Protein AF-A0A1U9Z5I1-F1 (afdb_monomer)

Mean predicted aligned error: 15.78 Å

InterPro domains:
  IPR019285 Protein of unknown function DUF2336 [PF10098] (86-146)

Radius of gyration: 25.03 Å; Cα contacts (8 Å, |Δi|>4): 294; chains: 1; bounding box: 87×51×63 Å

pLDDT: mean 74.41, std 15.38, range [31.55, 91.31]

Foldseek 3Di:
DVVVVVVVVLVVVQVVLLVVLVCLLVVVQPDPADDPVNLVVSLVPNVVSLVSHDPVSNQVSLVSQLADQAHDQSVLLVQLQDDLSRNLSSLQRRNNHDLVSLLVSLQPHDPSSLLSNLNHLDDDPSSLVSSVVSVVVVVVPPDPDDDDDDDDDPDPLVVVVVVVVVVCVVDPDSPPQQLQADDPSLLSNLLSCLVVLVQVSNLQSLCVNRVNPSVLSVVQQADQLLLSVLLSCLLSRNDLVSSLSNRVSRHNHDVPDVVVSSVSSSVSNVVDDNVVSNVVSSVSVVVVVVVVVVVVVVVVVVVVVD

Secondary structure (DSSP, 8-state):
--HHHHHHHHHHHHHHHHHHHHHHHHHHHT-SS--HHHHHHHHHHHHHHHHHS-HHHHHHHHHHHTT-S---HHHHHHHHTS-HHHHHHHHHH-TT--HHHHHHHHHHS-HHHHHHHHT-TT--HHHHHHHHHHHHHHTTS----------SS-HHHHHHHHHHHHHHHTSS-TTTS---PPPHHHHHHHHHHHHTT-HHHHHHHHHHHTTT-HHHHHHHHT-TTSHHHHHHHHHTT--HHHHHHHHHHHS----S-HHHHHHHHHHHHHH--HHHHHHHHHHHHHHHHHHHHHHHHHHHHHHH--

Solvent-accessible surface area (backbone atoms only — not comparable to full-atom values): 17212 Å² total; per-residue (Å²): 125,68,65,64,54,53,52,52,50,50,53,51,50,30,55,51,33,32,52,50,46,47,49,52,50,54,57,55,68,68,44,93,75,71,51,75,68,54,39,49,53,46,50,70,49,45,59,65,40,51,75,57,26,46,74,66,47,45,41,53,45,44,59,62,51,22,77,41,63,78,56,44,62,70,48,49,50,58,46,57,73,43,63,60,93,53,15,32,66,31,53,30,60,30,70,30,65,49,62,69,56,52,38,53,47,53,76,75,52,55,70,71,55,47,50,25,46,69,70,25,92,79,75,50,73,68,40,52,51,44,61,62,47,52,49,66,58,48,78,73,45,83,80,80,80,88,82,88,81,94,76,96,80,60,69,68,56,53,52,47,50,50,51,52,51,56,59,46,70,74,46,87,62,85,84,78,71,68,78,49,59,55,47,73,65,53,50,54,49,44,50,51,25,26,75,70,61,38,58,71,61,31,49,54,58,50,7,50,50,58,73,56,43,55,66,60,39,48,60,35,51,69,34,56,82,30,57,58,42,50,32,45,41,35,39,24,61,46,44,65,70,60,44,54,61,32,43,74,53,61,25,64,48,77,72,90,46,63,69,64,43,53,56,52,41,50,55,51,56,72,69,60,51,54,73,60,22,35,53,53,49,52,50,54,52,54,51,50,53,51,54,53,51,56,51,50,55,54,55,50,54,56,61,76,76,106

Structure (mmCIF, N/CA/C/O backbone):
data_AF-A0A1U9Z5I1-F1
#
_entry.id   AF-A0A1U9Z5I1-F1
#
loop_
_atom_site.group_PDB
_atom_site.id
_atom_site.type_symbol
_atom_site.label_atom_id
_atom_site.label_alt_id
_atom_site.label_comp_id
_atom_site.label_asym_id
_atom_site.label_entity_id
_atom_site.label_seq_id
_atom_site.pdbx_PDB_ins_code
_atom_site.Cartn_x
_atom_site.Cartn_y
_atom_site.Cartn_z
_atom_site.occupancy
_atom_site.B_iso_or_equiv
_atom_site.auth_seq_id
_atom_site.auth_comp_id
_atom_site.auth_asym_id
_atom_site.auth_atom_id
_atom_site.pdbx_PDB_model_num
ATOM 1 N N . MET A 1 1 ? 50.993 -12.980 -18.727 1.00 51.16 1 MET A N 1
ATOM 2 C CA . MET A 1 1 ? 50.868 -11.803 -19.627 1.00 51.16 1 MET A CA 1
ATOM 3 C C . MET A 1 1 ? 49.617 -11.865 -20.516 1.00 51.16 1 MET A C 1
ATOM 5 O O . MET A 1 1 ? 49.188 -10.817 -20.971 1.00 51.16 1 MET A O 1
ATOM 9 N N . VAL A 1 2 ? 49.006 -13.042 -20.725 1.00 55.97 2 VAL A N 1
ATOM 10 C CA . VAL A 1 2 ? 47.771 -13.227 -21.519 1.00 55.97 2 VAL A CA 1
ATOM 11 C C . VAL A 1 2 ? 46.503 -12.781 -20.764 1.00 55.97 2 VAL A C 1
ATOM 13 O O . VAL A 1 2 ? 45.600 -12.222 -21.380 1.00 55.97 2 VAL A O 1
ATOM 16 N N . ASP A 1 3 ? 46.465 -12.904 -19.432 1.00 55.34 3 ASP A N 1
ATOM 17 C CA . ASP A 1 3 ? 45.277 -12.545 -18.630 1.00 55.34 3 ASP A CA 1
ATOM 18 C C . ASP A 1 3 ? 44.939 -11.047 -18.656 1.00 55.34 3 ASP A C 1
ATOM 20 O O . ASP A 1 3 ? 43.774 -10.671 -18.746 1.00 55.34 3 ASP A O 1
ATOM 24 N N . ARG A 1 4 ? 45.955 -10.177 -18.718 1.00 51.81 4 ARG A N 1
ATOM 25 C CA . ARG A 1 4 ? 45.762 -8.717 -18.732 1.00 51.81 4 ARG A CA 1
ATOM 26 C C . ARG A 1 4 ? 45.102 -8.212 -20.021 1.00 51.81 4 ARG A C 1
ATOM 28 O O . ARG A 1 4 ? 44.384 -7.221 -19.995 1.00 51.81 4 ARG A O 1
ATOM 35 N N . TYR A 1 5 ? 45.334 -8.881 -21.154 1.00 50.06 5 TYR A N 1
ATOM 36 C CA . TYR A 1 5 ? 44.685 -8.533 -22.424 1.00 50.06 5 TYR A CA 1
ATOM 37 C C . TYR A 1 5 ? 43.229 -9.003 -22.457 1.00 50.06 5 TYR A C 1
ATOM 39 O O . TYR A 1 5 ? 42.366 -8.261 -22.920 1.00 50.06 5 TYR A O 1
ATOM 47 N N . ARG A 1 6 ? 42.944 -10.179 -21.886 1.00 57.12 6 ARG A N 1
ATOM 48 C CA . ARG A 1 6 ? 41.584 -10.718 -21.769 1.00 57.12 6 ARG A CA 1
ATOM 49 C C . ARG A 1 6 ? 40.704 -9.871 -20.844 1.00 57.12 6 ARG A C 1
ATOM 51 O O . ARG A 1 6 ? 39.544 -9.625 -21.161 1.00 57.12 6 ARG A O 1
ATOM 58 N N . GLU A 1 7 ? 41.268 -9.364 -19.748 1.00 54.56 7 GLU A N 1
ATOM 59 C CA . GLU A 1 7 ? 40.598 -8.416 -18.846 1.00 54.56 7 GLU A CA 1
ATOM 60 C C . GLU A 1 7 ? 40.301 -7.073 -19.530 1.00 54.56 7 GLU A C 1
ATOM 62 O O . GLU A 1 7 ? 39.206 -6.528 -19.387 1.00 54.56 7 GLU A O 1
ATOM 67 N N . LEU A 1 8 ? 41.239 -6.549 -20.327 1.00 51.38 8 LEU A N 1
ATOM 68 C CA . LEU A 1 8 ? 41.041 -5.305 -21.077 1.00 51.38 8 LEU A CA 1
ATOM 69 C C . LEU A 1 8 ? 40.020 -5.452 -22.214 1.00 51.38 8 LEU A C 1
ATOM 71 O O . LEU A 1 8 ? 39.275 -4.508 -22.475 1.00 51.38 8 LEU A O 1
ATOM 75 N N . GLU A 1 9 ? 39.963 -6.603 -22.884 1.00 60.22 9 GLU A N 1
ATOM 76 C CA . GLU A 1 9 ? 38.910 -6.901 -23.861 1.00 60.22 9 GLU A CA 1
ATOM 77 C C . GLU A 1 9 ? 37.544 -7.029 -23.192 1.00 60.22 9 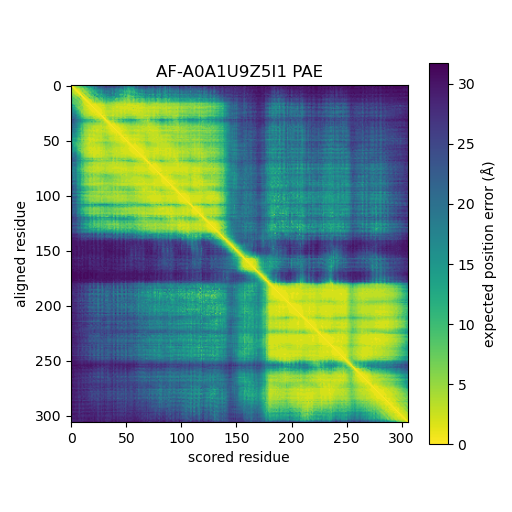GLU A C 1
ATOM 79 O O . GLU A 1 9 ? 36.592 -6.424 -23.679 1.00 60.22 9 GLU A O 1
ATOM 84 N N . GLY A 1 10 ? 37.454 -7.711 -22.045 1.00 64.88 10 GLY A N 1
ATOM 85 C CA . GLY A 1 10 ? 36.231 -7.777 -21.242 1.00 64.88 10 GLY A CA 1
ATOM 86 C C . GLY A 1 10 ? 35.721 -6.388 -20.853 1.00 64.88 10 GLY A C 1
ATOM 87 O O . GLY A 1 10 ? 34.577 -6.053 -21.144 1.00 64.88 10 GLY A O 1
ATOM 88 N N . LEU A 1 11 ? 36.594 -5.532 -20.309 1.00 62.53 11 LEU A N 1
ATOM 89 C CA . LEU A 1 11 ? 36.266 -4.151 -19.929 1.00 62.53 11 LEU A CA 1
ATOM 90 C C . LEU A 1 11 ? 35.838 -3.281 -21.122 1.00 62.53 11 LEU A C 1
ATOM 92 O O . LEU A 1 11 ? 34.916 -2.472 -20.997 1.00 62.53 11 LEU A O 1
ATOM 96 N N . LYS A 1 12 ? 36.489 -3.429 -22.284 1.00 66.69 12 LYS A N 1
ATOM 97 C CA . LYS A 1 12 ? 36.081 -2.740 -23.521 1.00 66.69 12 LYS A CA 1
ATOM 98 C C . LYS A 1 12 ? 34.715 -3.226 -23.996 1.00 66.69 12 LYS A C 1
ATOM 100 O O . LYS A 1 12 ? 33.892 -2.404 -24.390 1.00 66.69 12 LYS A O 1
ATOM 105 N N . ASN A 1 13 ? 34.459 -4.530 -23.921 1.00 75.44 13 ASN A N 1
ATOM 106 C CA . ASN A 1 13 ? 33.186 -5.104 -24.335 1.00 75.44 13 ASN A CA 1
ATOM 107 C C . ASN A 1 13 ? 32.045 -4.668 -23.406 1.00 75.44 13 ASN A C 1
ATOM 109 O O . ASN A 1 13 ? 30.999 -4.260 -23.897 1.00 75.44 13 ASN A O 1
ATOM 113 N N . THR A 1 14 ? 32.263 -4.641 -22.087 1.00 74.00 14 THR A N 1
ATOM 114 C CA . THR A 1 14 ? 31.285 -4.114 -21.119 1.00 74.00 14 THR A CA 1
ATOM 115 C C . THR A 1 14 ? 30.977 -2.642 -21.381 1.00 74.00 14 THR A C 1
ATOM 117 O O . THR A 1 14 ? 29.812 -2.270 -21.438 1.00 74.00 14 THR A O 1
ATOM 120 N N . ARG A 1 15 ? 31.990 -1.803 -21.640 1.00 76.25 15 ARG A N 1
ATOM 121 C CA . ARG A 1 15 ? 31.762 -0.388 -21.991 1.00 76.25 15 ARG A CA 1
ATOM 122 C C . ARG A 1 15 ? 30.982 -0.221 -23.294 1.00 76.25 15 ARG A C 1
ATOM 124 O O . ARG A 1 15 ? 30.125 0.651 -23.375 1.00 76.25 15 ARG A O 1
ATOM 131 N N . ASN A 1 16 ? 31.245 -1.055 -24.299 1.00 79.81 16 ASN A N 1
ATOM 132 C CA . ASN A 1 16 ? 30.474 -1.039 -25.543 1.00 79.81 16 ASN A CA 1
ATOM 133 C C . ASN A 1 16 ? 29.012 -1.434 -25.292 1.00 79.81 16 ASN A C 1
ATOM 135 O O . ASN A 1 16 ? 28.108 -0.803 -25.830 1.00 79.81 16 ASN A O 1
ATOM 139 N N . LEU A 1 17 ? 28.776 -2.438 -24.447 1.00 85.81 17 LEU A N 1
ATOM 140 C CA . LEU A 1 17 ? 27.434 -2.884 -24.078 1.00 85.81 17 LEU A CA 1
ATOM 141 C C . LEU A 1 17 ? 26.685 -1.843 -23.243 1.00 85.81 17 LEU A C 1
ATOM 143 O O . LEU A 1 17 ? 25.500 -1.644 -23.471 1.00 85.81 17 LEU A O 1
ATOM 147 N N . ASP A 1 18 ? 27.366 -1.119 -22.354 1.00 87.62 18 ASP A N 1
ATOM 148 C CA . ASP A 1 18 ? 26.788 0.006 -21.610 1.00 87.62 18 ASP A CA 1
ATOM 149 C C . ASP A 1 18 ? 26.302 1.111 -22.560 1.00 87.62 18 ASP A C 1
ATOM 151 O O . ASP A 1 18 ? 25.186 1.613 -22.419 1.00 87.62 18 ASP A O 1
ATOM 155 N N . VAL A 1 19 ? 27.092 1.442 -23.588 1.00 86.25 19 VAL A N 1
ATOM 156 C CA . VAL A 1 19 ? 26.687 2.399 -24.632 1.00 86.25 19 VAL A CA 1
ATOM 157 C C . VAL A 1 19 ? 25.495 1.872 -25.430 1.00 86.25 19 VAL A C 1
ATOM 159 O O . VAL A 1 19 ? 24.558 2.625 -25.689 1.00 86.25 19 VAL A O 1
ATOM 162 N N . VAL A 1 20 ? 25.490 0.585 -25.791 1.00 87.38 20 VAL A N 1
ATOM 163 C CA . VAL A 1 20 ? 24.368 -0.045 -26.507 1.00 87.38 20 VAL A CA 1
ATOM 164 C C . VAL A 1 20 ? 23.098 -0.039 -25.652 1.00 87.38 20 VAL A C 1
ATOM 166 O O . VAL A 1 20 ? 22.033 0.322 -26.151 1.00 87.38 20 VAL A O 1
ATOM 169 N N . LEU A 1 21 ? 23.189 -0.359 -24.360 1.00 87.31 21 LEU A N 1
ATOM 170 C CA . LEU A 1 21 ? 22.060 -0.299 -23.432 1.00 87.31 21 LEU A CA 1
ATOM 171 C C . LEU A 1 21 ? 21.491 1.121 -23.365 1.00 87.31 21 LEU A C 1
ATOM 173 O O . LEU A 1 21 ? 20.295 1.325 -23.557 1.00 87.31 21 LEU A O 1
ATOM 177 N N . MET A 1 22 ? 22.348 2.121 -23.176 1.00 88.44 22 MET A N 1
ATOM 178 C CA . MET A 1 22 ? 21.903 3.510 -23.096 1.00 88.44 22 MET A CA 1
ATOM 179 C C . MET A 1 22 ? 21.322 4.015 -24.422 1.00 88.44 22 MET A C 1
ATOM 181 O O . MET A 1 22 ? 20.316 4.728 -24.415 1.00 88.44 22 MET A O 1
ATOM 185 N N . ALA A 1 23 ? 21.887 3.610 -25.560 1.00 85.25 23 ALA A N 1
ATOM 186 C CA . ALA A 1 23 ? 21.369 3.948 -26.882 1.00 85.25 23 ALA A CA 1
ATOM 187 C C . ALA A 1 23 ? 20.003 3.299 -27.156 1.00 85.25 23 ALA A C 1
ATOM 189 O O . ALA A 1 23 ? 19.108 3.965 -27.670 1.00 85.25 23 ALA A O 1
ATOM 190 N N . THR A 1 24 ? 19.809 2.031 -26.778 1.00 85.94 24 THR A N 1
ATOM 191 C CA . THR A 1 24 ? 18.516 1.340 -26.937 1.00 85.94 24 THR A CA 1
ATOM 192 C C . THR A 1 24 ? 17.429 1.952 -26.057 1.00 85.94 24 THR A C 1
ATOM 194 O O . THR A 1 24 ? 16.316 2.161 -26.535 1.00 85.94 24 THR A O 1
ATOM 197 N N . VAL A 1 25 ? 17.750 2.314 -24.811 1.00 86.56 25 VAL A N 1
ATOM 198 C CA . VAL A 1 25 ? 16.810 2.980 -23.895 1.00 86.56 25 VAL A CA 1
ATOM 199 C C . VAL A 1 25 ? 16.465 4.389 -24.374 1.00 86.56 25 VAL A C 1
ATOM 201 O O . VAL A 1 25 ? 15.292 4.750 -24.395 1.00 86.56 25 VAL A O 1
ATOM 204 N N . SER A 1 26 ? 17.456 5.168 -24.813 1.00 84.38 26 SER A N 1
ATOM 205 C CA . SER A 1 26 ? 17.234 6.536 -25.308 1.00 84.38 26 SER A CA 1
ATOM 206 C C . SER A 1 26 ? 16.484 6.543 -26.645 1.00 84.38 26 SER A C 1
ATOM 208 O O . SER A 1 26 ? 15.590 7.361 -26.860 1.00 84.38 26 SER A O 1
ATOM 210 N N . GLY A 1 27 ? 16.811 5.597 -27.532 1.00 83.00 27 GLY A N 1
ATOM 211 C CA . GLY A 1 27 ? 16.128 5.397 -28.807 1.00 83.00 27 GLY A CA 1
ATOM 212 C C . GLY A 1 27 ? 14.674 4.976 -28.623 1.00 83.00 27 GLY A C 1
ATOM 213 O O . GLY A 1 27 ? 13.796 5.546 -29.260 1.00 83.00 27 GLY A O 1
ATOM 214 N N . PHE A 1 28 ? 14.401 4.041 -27.707 1.00 84.06 28 PHE A N 1
ATOM 215 C CA . PHE A 1 28 ? 13.031 3.664 -27.358 1.00 84.06 28 PHE A CA 1
ATOM 216 C C . PHE A 1 28 ? 12.275 4.815 -26.683 1.00 84.06 28 PHE A C 1
ATOM 218 O O . PHE A 1 28 ? 11.111 5.044 -26.993 1.00 84.06 28 PHE A O 1
ATOM 225 N N . GLY A 1 29 ? 12.940 5.570 -25.805 1.00 79.06 29 GLY A N 1
ATOM 226 C CA . GLY A 1 29 ? 12.343 6.709 -25.108 1.00 79.06 29 GLY A CA 1
ATOM 227 C C . GLY A 1 29 ? 11.974 7.891 -26.006 1.00 79.06 29 GLY A C 1
ATOM 228 O O . GLY A 1 29 ? 11.101 8.676 -25.657 1.00 79.06 29 GLY A O 1
ATOM 229 N N . SER A 1 30 ? 12.586 7.986 -27.188 1.00 81.94 30 SER A N 1
ATOM 230 C CA . SER A 1 30 ? 12.240 8.991 -28.202 1.00 81.94 30 SER A CA 1
ATOM 231 C C . SER A 1 30 ? 10.995 8.622 -29.023 1.00 81.94 30 SER A C 1
ATOM 233 O O . SER A 1 30 ? 10.549 9.420 -29.842 1.00 81.94 30 SER A O 1
ATOM 235 N N . LEU A 1 31 ? 10.448 7.410 -28.858 1.00 80.38 31 LEU A N 1
ATOM 236 C CA . LEU A 1 31 ? 9.2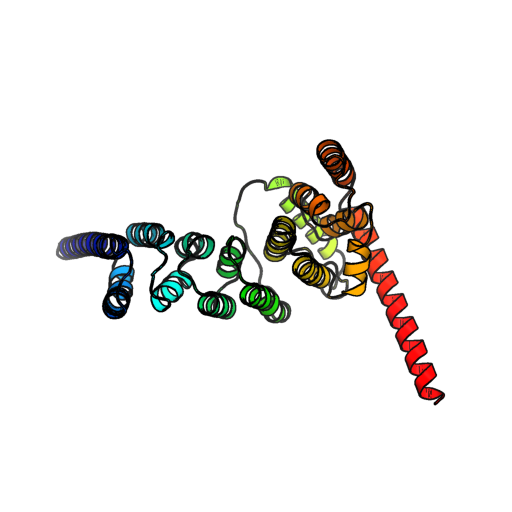42 6.970 -29.556 1.00 80.38 31 LEU A CA 1
ATOM 237 C C . LEU A 1 31 ? 8.004 7.360 -28.743 1.00 80.38 31 LEU A C 1
ATOM 239 O O . LEU A 1 31 ? 7.719 6.752 -27.712 1.00 80.38 31 LEU A O 1
ATOM 243 N N . ASP A 1 32 ? 7.227 8.322 -29.241 1.00 68.19 32 ASP A N 1
ATOM 244 C CA . ASP A 1 32 ? 6.015 8.795 -28.556 1.00 68.19 32 ASP A CA 1
ATOM 245 C C . ASP A 1 32 ? 4.944 7.697 -28.410 1.00 68.19 32 ASP A C 1
ATOM 247 O O . ASP A 1 32 ? 4.244 7.638 -27.403 1.00 68.19 32 ASP A O 1
ATOM 251 N N . ASN A 1 33 ? 4.815 6.797 -29.396 1.00 77.56 33 ASN A N 1
ATOM 252 C CA . ASN A 1 33 ? 3.883 5.666 -29.345 1.00 77.56 33 ASN A CA 1
ATOM 253 C C . ASN A 1 33 ? 4.430 4.449 -30.119 1.00 77.56 33 ASN A C 1
ATOM 255 O O . ASN A 1 33 ? 4.125 4.279 -31.303 1.00 77.56 33 ASN A O 1
ATOM 259 N N . PRO A 1 34 ? 5.252 3.594 -29.486 1.00 81.12 34 PRO A N 1
ATOM 260 C CA . PRO A 1 34 ? 5.883 2.473 -30.170 1.00 81.12 34 PRO A CA 1
ATOM 261 C C . PRO A 1 34 ? 4.844 1.448 -30.645 1.00 81.12 34 PRO A C 1
ATOM 263 O O . PRO A 1 34 ? 3.887 1.111 -29.944 1.00 81.12 34 PRO A O 1
ATOM 266 N N . SER A 1 35 ? 5.048 0.894 -31.835 1.00 84.69 35 SER A N 1
ATOM 267 C CA . SER A 1 35 ? 4.254 -0.215 -32.364 1.00 84.69 35 SER A CA 1
ATOM 268 C C . SER A 1 35 ? 4.485 -1.507 -31.565 1.00 84.69 35 SER A C 1
ATOM 270 O O . SER A 1 35 ? 5.481 -1.674 -30.855 1.00 84.69 35 SER A O 1
ATOM 272 N N . ALA A 1 36 ? 3.582 -2.483 -31.706 1.00 80.56 36 ALA A N 1
ATOM 273 C CA . ALA A 1 36 ? 3.739 -3.790 -31.060 1.00 80.56 36 ALA A CA 1
ATOM 274 C C . ALA A 1 36 ? 5.051 -4.499 -31.461 1.00 80.56 36 ALA A C 1
ATOM 276 O O . ALA A 1 36 ? 5.679 -5.153 -30.630 1.00 80.56 36 ALA A O 1
ATOM 277 N N . ALA A 1 37 ? 5.499 -4.323 -32.710 1.00 82.62 37 ALA A N 1
ATOM 278 C CA . ALA A 1 37 ? 6.748 -4.897 -33.207 1.00 82.62 37 ALA A CA 1
ATOM 279 C C . ALA A 1 37 ? 7.996 -4.221 -32.611 1.00 82.62 37 ALA A C 1
ATOM 281 O O . ALA A 1 37 ? 9.006 -4.881 -32.381 1.00 82.62 37 ALA A O 1
ATOM 282 N N . GLU A 1 38 ? 7.958 -2.911 -32.357 1.00 83.62 38 GLU A N 1
ATOM 283 C CA . GLU A 1 38 ? 9.056 -2.183 -31.700 1.00 83.62 38 GLU A CA 1
ATOM 284 C C . GLU A 1 38 ? 9.153 -2.536 -30.219 1.00 83.62 38 GLU A C 1
ATOM 286 O O . GLU A 1 38 ? 10.242 -2.833 -29.736 1.00 83.62 38 GLU A O 1
ATOM 291 N N . ARG A 1 39 ? 8.011 -2.620 -29.527 1.00 85.06 39 ARG A N 1
ATOM 292 C CA . ARG A 1 39 ? 7.939 -3.109 -28.143 1.00 85.06 39 ARG A CA 1
ATOM 293 C C . ARG A 1 39 ? 8.526 -4.513 -27.992 1.00 85.06 39 ARG A C 1
ATOM 295 O O . ARG A 1 39 ? 9.305 -4.750 -27.074 1.00 85.06 39 ARG A O 1
ATOM 302 N N . ARG A 1 40 ? 8.193 -5.428 -28.907 1.00 84.31 40 ARG A N 1
ATOM 303 C CA . ARG A 1 40 ? 8.721 -6.799 -28.894 1.00 84.31 40 ARG A CA 1
ATOM 304 C C . ARG A 1 40 ? 10.228 -6.846 -29.148 1.00 84.31 40 ARG A C 1
ATOM 306 O O . ARG A 1 40 ? 10.943 -7.486 -28.389 1.00 84.31 40 ARG A O 1
ATOM 313 N N . ARG A 1 41 ? 10.715 -6.127 -30.166 1.00 84.50 41 ARG A N 1
ATOM 314 C CA . ARG A 1 41 ? 12.157 -6.042 -30.461 1.00 84.50 41 ARG A CA 1
ATOM 315 C C . ARG A 1 41 ? 12.945 -5.465 -29.289 1.00 84.50 41 ARG A C 1
ATOM 317 O O . ARG A 1 41 ? 14.008 -5.981 -28.962 1.00 84.50 41 ARG A O 1
ATOM 324 N N . PHE A 1 42 ? 12.409 -4.433 -28.638 1.00 87.31 42 PHE A N 1
ATOM 325 C CA . PHE A 1 42 ? 13.002 -3.881 -27.426 1.00 87.31 42 PHE A CA 1
ATOM 326 C C . PHE A 1 42 ? 13.060 -4.925 -26.304 1.00 87.31 42 PHE A C 1
ATOM 328 O O . PHE A 1 42 ? 14.124 -5.120 -25.729 1.00 87.31 42 PHE A O 1
ATOM 335 N N . ALA A 1 43 ? 11.964 -5.641 -26.031 1.00 85.50 43 ALA A N 1
ATOM 336 C CA . ALA A 1 43 ? 11.932 -6.674 -24.994 1.00 85.50 43 ALA A CA 1
ATOM 337 C C . ALA A 1 43 ? 12.930 -7.820 -25.251 1.00 85.50 43 ALA A C 1
ATOM 339 O O . ALA A 1 43 ? 13.604 -8.260 -24.321 1.00 85.50 43 ALA A O 1
ATOM 340 N N . GLU A 1 44 ? 13.064 -8.262 -26.505 1.00 86.88 44 GLU A N 1
ATOM 341 C CA . GLU A 1 44 ? 14.002 -9.320 -26.907 1.00 86.88 44 GLU A CA 1
ATOM 342 C C . GLU A 1 44 ? 15.473 -8.891 -26.744 1.00 86.88 44 GLU A C 1
ATOM 344 O O . GLU A 1 44 ? 16.299 -9.691 -26.305 1.00 86.88 44 GLU A O 1
ATOM 349 N N . LEU A 1 45 ? 15.809 -7.629 -27.047 1.00 87.19 45 LEU A N 1
ATOM 350 C CA . LEU A 1 45 ? 17.172 -7.105 -26.886 1.00 87.19 45 LEU A CA 1
ATOM 351 C C . LEU A 1 45 ? 17.512 -6.709 -25.446 1.00 87.19 45 LEU A C 1
ATOM 353 O O . LEU A 1 45 ? 18.662 -6.848 -25.031 1.00 87.19 45 LEU A O 1
ATOM 357 N N . PHE A 1 46 ? 16.542 -6.188 -24.694 1.00 87.75 46 PHE A N 1
ATOM 358 C CA . PHE A 1 46 ? 16.799 -5.549 -23.407 1.00 87.75 46 PHE A CA 1
ATOM 359 C C . PHE A 1 46 ? 17.394 -6.519 -22.385 1.00 87.75 46 PHE A C 1
ATOM 361 O O . PHE A 1 46 ? 18.411 -6.200 -21.781 1.00 87.75 46 PHE A O 1
ATOM 368 N N . GLY A 1 47 ? 16.809 -7.710 -22.214 1.00 86.25 47 GLY A N 1
ATOM 369 C CA . GLY A 1 47 ? 17.249 -8.678 -21.199 1.00 86.25 47 GLY A CA 1
ATOM 370 C C . GLY A 1 47 ? 18.728 -9.081 -21.329 1.00 86.25 47 GLY A C 1
ATOM 371 O O . GLY A 1 47 ? 19.493 -8.869 -20.385 1.00 86.25 47 GLY A O 1
ATOM 372 N N . PRO A 1 48 ? 19.165 -9.608 -22.490 1.00 86.06 48 PRO A N 1
ATOM 373 C CA . PRO A 1 48 ? 20.556 -10.008 -22.703 1.00 86.06 48 PRO A CA 1
ATOM 374 C C . PRO A 1 48 ? 21.560 -8.854 -22.573 1.00 86.06 48 PRO A C 1
ATOM 376 O O . PRO A 1 48 ? 22.624 -9.035 -21.985 1.00 86.06 48 PRO A O 1
ATOM 379 N N . VAL A 1 49 ? 21.228 -7.665 -23.094 1.00 86.44 49 VAL A N 1
ATOM 380 C CA . VAL A 1 49 ? 22.116 -6.491 -23.020 1.00 86.44 49 VAL A CA 1
ATOM 381 C C . VAL A 1 49 ? 22.212 -5.984 -21.582 1.00 86.44 49 VAL A C 1
ATOM 383 O O . VAL A 1 49 ? 23.307 -5.717 -21.096 1.00 86.44 49 VAL A O 1
ATOM 386 N N . TYR A 1 50 ? 21.087 -5.930 -20.869 1.00 87.50 50 TYR A N 1
ATOM 387 C CA . TYR A 1 50 ? 21.034 -5.523 -19.469 1.00 87.50 50 TYR A CA 1
ATOM 388 C C . TYR A 1 50 ? 21.921 -6.404 -18.580 1.00 87.50 50 TYR A C 1
ATOM 390 O O . TYR A 1 50 ? 22.659 -5.879 -17.751 1.00 87.50 50 TYR A O 1
ATOM 398 N N . GLU A 1 51 ? 21.906 -7.728 -18.772 1.00 86.75 51 GLU A N 1
ATOM 399 C CA . GLU A 1 51 ? 22.733 -8.658 -17.984 1.00 86.75 51 GLU A CA 1
ATOM 400 C C . GLU A 1 51 ? 24.221 -8.634 -18.329 1.00 86.75 51 GLU A C 1
ATOM 402 O O . GLU A 1 51 ? 25.048 -9.043 -17.513 1.00 86.75 51 GLU A O 1
ATOM 407 N N . ALA A 1 52 ? 24.582 -8.149 -19.512 1.00 84.56 52 ALA A N 1
ATOM 408 C CA . ALA A 1 52 ? 25.973 -8.023 -19.924 1.00 84.56 52 ALA A CA 1
ATOM 409 C C . ALA A 1 52 ? 26.573 -6.637 -19.590 1.00 84.56 52 ALA A C 1
ATOM 411 O O . ALA A 1 52 ? 27.793 -6.462 -19.643 1.00 84.56 52 ALA A O 1
ATOM 412 N N . SER A 1 53 ? 25.729 -5.670 -19.214 1.00 87.81 53 SER A N 1
ATOM 413 C CA . SER A 1 53 ? 26.106 -4.307 -18.821 1.00 87.81 53 SER A CA 1
ATOM 414 C C . SER A 1 53 ? 26.503 -4.173 -17.351 1.00 87.81 53 SER A C 1
ATOM 416 O O . SER A 1 53 ? 26.134 -4.988 -16.497 1.00 87.81 53 SER A O 1
ATOM 418 N N . SER A 1 54 ? 27.227 -3.097 -17.041 1.00 86.69 54 SER A N 1
ATOM 419 C CA . SER A 1 54 ? 27.656 -2.755 -15.686 1.00 86.69 54 SER A CA 1
ATOM 420 C C . SER A 1 54 ? 26.477 -2.371 -14.769 1.00 86.69 54 SER A C 1
ATOM 422 O O . SER A 1 54 ? 25.454 -1.866 -15.241 1.00 86.69 54 SER A O 1
ATOM 424 N N . PRO A 1 55 ? 26.592 -2.552 -13.437 1.00 82.81 55 PRO A N 1
ATOM 425 C CA . PRO A 1 55 ? 25.535 -2.173 -12.491 1.00 82.81 55 PRO A CA 1
ATOM 426 C C . PRO A 1 55 ? 25.154 -0.686 -12.544 1.00 82.81 55 PRO A C 1
ATOM 428 O O . PRO A 1 55 ? 24.006 -0.324 -12.293 1.00 82.81 55 PRO A O 1
ATOM 431 N N . GLU A 1 56 ? 26.108 0.186 -12.874 1.00 82.50 56 GLU A N 1
ATOM 432 C CA . GLU A 1 56 ? 25.875 1.624 -13.010 1.00 82.50 56 GLU A CA 1
ATOM 433 C C . GLU A 1 56 ? 25.030 1.943 -14.249 1.00 82.50 56 GLU A C 1
ATOM 435 O O . GLU A 1 56 ? 24.019 2.639 -14.133 1.00 82.50 56 GLU A O 1
ATOM 440 N N . ALA A 1 57 ? 25.358 1.337 -15.396 1.00 85.44 57 ALA A N 1
ATOM 441 C CA . ALA A 1 57 ? 24.569 1.463 -16.618 1.00 85.44 57 ALA A CA 1
ATOM 442 C C . ALA A 1 57 ? 23.152 0.891 -16.450 1.00 85.44 57 ALA A C 1
ATOM 444 O O . ALA A 1 57 ? 22.183 1.511 -16.884 1.00 85.44 57 ALA A O 1
ATOM 445 N N . ARG A 1 58 ? 23.001 -0.242 -15.748 1.00 88.06 58 ARG A N 1
ATOM 446 C CA . ARG A 1 58 ? 21.686 -0.824 -15.413 1.00 88.06 58 ARG A CA 1
ATOM 447 C C . ARG A 1 58 ? 20.815 0.144 -14.611 1.00 88.06 58 ARG A C 1
ATOM 449 O O . ARG A 1 58 ? 19.655 0.355 -14.962 1.00 88.06 58 ARG A O 1
ATOM 456 N N . ARG A 1 59 ? 21.374 0.766 -13.564 1.00 87.00 59 ARG A N 1
ATOM 457 C CA . ARG A 1 59 ? 20.666 1.774 -12.753 1.00 87.00 59 ARG A CA 1
ATOM 458 C C . ARG A 1 59 ? 20.238 2.970 -13.593 1.00 87.00 59 ARG A C 1
ATOM 460 O O . ARG A 1 59 ? 19.089 3.395 -13.501 1.00 87.00 59 ARG A O 1
ATOM 467 N N . GLN A 1 60 ? 21.137 3.490 -14.425 1.00 85.81 60 GLN A N 1
ATOM 468 C CA . GLN A 1 60 ? 20.853 4.646 -15.272 1.00 85.81 60 GLN A CA 1
ATOM 469 C C . GLN A 1 60 ? 19.783 4.335 -16.330 1.00 85.81 60 GLN A C 1
ATOM 471 O O . GLN A 1 60 ? 18.861 5.128 -16.526 1.00 85.81 60 GLN A O 1
ATOM 476 N N . ALA A 1 61 ? 19.856 3.159 -16.955 1.00 87.88 61 ALA A N 1
ATOM 477 C CA . ALA A 1 61 ? 18.863 2.667 -17.903 1.00 87.88 61 ALA A CA 1
ATOM 478 C C . ALA A 1 61 ? 17.469 2.563 -17.265 1.00 87.88 61 ALA A C 1
ATOM 480 O O . ALA A 1 61 ? 16.495 3.086 -17.806 1.00 87.88 61 ALA A O 1
ATOM 481 N N . VAL A 1 62 ? 17.363 1.946 -16.085 1.00 89.00 62 VAL A N 1
ATOM 482 C CA . VAL A 1 62 ? 16.085 1.799 -15.368 1.00 89.00 62 VAL A CA 1
ATOM 483 C C . VAL A 1 62 ? 15.544 3.147 -14.889 1.00 89.00 62 VAL A C 1
ATOM 485 O O . VAL A 1 62 ? 14.339 3.397 -14.978 1.00 89.00 62 VAL A O 1
ATOM 488 N N . ALA A 1 63 ? 16.415 4.054 -14.444 1.00 86.00 63 ALA A N 1
ATOM 489 C CA . ALA A 1 63 ? 16.021 5.412 -14.082 1.00 86.00 63 ALA A CA 1
ATOM 490 C C . ALA A 1 63 ? 15.416 6.165 -15.278 1.00 86.00 63 ALA A C 1
ATOM 492 O O . ALA A 1 63 ? 14.362 6.782 -15.135 1.00 86.00 63 ALA A O 1
ATOM 493 N N . ALA A 1 64 ? 16.021 6.057 -16.466 1.00 85.50 64 ALA A N 1
ATOM 494 C CA . ALA A 1 64 ? 15.471 6.643 -17.687 1.00 85.50 64 ALA A CA 1
ATOM 495 C C . ALA A 1 64 ? 14.121 6.007 -18.063 1.00 85.50 64 ALA A C 1
ATOM 497 O O . ALA A 1 64 ? 13.152 6.715 -18.332 1.00 85.50 64 ALA A O 1
ATOM 498 N N . LEU A 1 65 ? 14.011 4.677 -18.006 1.00 86.31 65 LEU A N 1
ATOM 499 C CA . LEU A 1 65 ? 12.764 3.955 -18.282 1.00 86.31 65 LEU A CA 1
ATOM 500 C C . LEU A 1 65 ? 11.636 4.304 -17.297 1.00 86.31 65 LEU A C 1
ATOM 502 O O . LEU A 1 65 ? 10.473 4.322 -17.686 1.00 86.31 65 LEU A O 1
ATOM 506 N N . SER A 1 66 ? 11.948 4.661 -16.051 1.00 85.75 66 SER A N 1
ATOM 507 C CA . SER A 1 66 ? 10.944 4.969 -15.019 1.00 85.75 66 SER A CA 1
ATOM 508 C C . SER A 1 66 ? 9.975 6.098 -15.401 1.00 85.75 66 SER A C 1
ATOM 510 O O . SER A 1 66 ? 8.887 6.165 -14.844 1.00 85.75 66 SER A O 1
ATOM 512 N N . CYS A 1 67 ? 10.324 6.966 -16.351 1.00 81.00 67 CYS A N 1
ATOM 513 C CA . CYS A 1 67 ? 9.458 8.061 -16.799 1.00 81.00 67 CYS A CA 1
ATOM 514 C C . CYS A 1 67 ? 8.579 7.718 -18.019 1.00 81.00 67 CYS A C 1
ATOM 516 O O . CYS A 1 67 ? 7.730 8.524 -18.390 1.00 81.00 67 CYS A O 1
ATOM 518 N N . HIS A 1 68 ? 8.762 6.556 -18.654 1.00 82.88 68 HIS A N 1
ATOM 519 C CA . HIS A 1 68 ? 8.101 6.216 -19.920 1.00 82.88 68 HIS A CA 1
ATOM 520 C C . HIS A 1 68 ? 6.826 5.390 -19.701 1.00 82.88 68 HIS A C 1
ATOM 522 O O . HIS A 1 68 ? 6.811 4.479 -18.877 1.00 82.88 68 HIS A O 1
ATOM 528 N N . ALA A 1 69 ? 5.769 5.674 -20.471 1.00 80.69 69 ALA A N 1
ATOM 529 C CA . ALA A 1 69 ? 4.441 5.063 -20.309 1.00 80.69 69 ALA A CA 1
ATOM 530 C C . ALA A 1 69 ? 4.199 3.791 -21.148 1.00 80.69 69 ALA A C 1
ATOM 532 O O . ALA A 1 69 ? 3.262 3.046 -20.876 1.00 80.69 69 ALA A O 1
ATOM 533 N N . HIS A 1 70 ? 5.030 3.515 -22.160 1.00 83.12 70 HIS A N 1
ATOM 534 C CA . HIS A 1 70 ? 4.770 2.465 -23.162 1.00 83.12 70 HIS A CA 1
ATOM 535 C C . HIS A 1 70 ? 5.726 1.267 -23.098 1.00 83.12 70 HIS A C 1
ATOM 537 O O . HIS A 1 70 ? 5.920 0.559 -24.090 1.00 83.12 70 HIS A O 1
ATOM 543 N N . ILE A 1 71 ? 6.326 1.029 -21.933 1.00 86.19 71 ILE A N 1
ATOM 544 C CA . ILE A 1 71 ? 7.254 -0.086 -21.729 1.00 86.19 71 ILE A CA 1
ATOM 545 C C . ILE A 1 71 ? 6.487 -1.421 -21.813 1.00 86.19 71 ILE A C 1
ATOM 547 O O . ILE A 1 71 ? 5.386 -1.532 -21.266 1.00 86.19 71 ILE A O 1
ATOM 551 N N . PRO A 1 72 ? 7.035 -2.448 -22.494 1.00 87.75 72 PRO A N 1
ATOM 552 C CA . PRO A 1 72 ? 6.437 -3.780 -22.508 1.00 87.75 72 PRO A CA 1
ATOM 553 C C . PRO A 1 72 ? 6.323 -4.369 -21.096 1.00 87.75 72 PRO A C 1
ATOM 555 O O . PRO A 1 72 ? 7.275 -4.303 -20.319 1.00 87.75 72 PRO A O 1
ATOM 558 N N . GLN A 1 73 ? 5.193 -5.012 -20.783 1.00 86.94 73 GLN A N 1
ATOM 559 C CA . GLN A 1 73 ? 4.947 -5.569 -19.444 1.00 86.94 73 GLN A CA 1
ATOM 560 C C . GLN A 1 73 ? 5.968 -6.637 -19.041 1.00 86.94 73 GLN A C 1
ATOM 562 O O . GLN A 1 73 ? 6.359 -6.689 -17.878 1.00 86.94 73 GLN A O 1
ATOM 567 N N . ASP A 1 74 ? 6.469 -7.421 -19.999 1.00 85.62 74 ASP A N 1
ATOM 568 C CA . ASP A 1 74 ? 7.521 -8.413 -19.752 1.00 85.62 74 ASP A CA 1
ATOM 569 C C . ASP A 1 74 ? 8.798 -7.754 -19.217 1.00 85.62 74 ASP A C 1
ATOM 571 O O . ASP A 1 74 ? 9.421 -8.260 -18.286 1.00 85.62 74 ASP A O 1
ATOM 575 N N . VAL A 1 75 ? 9.148 -6.576 -19.748 1.00 87.25 75 VAL A N 1
ATOM 576 C CA . VAL A 1 75 ? 10.295 -5.787 -19.284 1.00 87.25 75 VAL A CA 1
ATOM 577 C C . VAL A 1 75 ? 10.000 -5.150 -17.927 1.00 87.25 75 VAL A C 1
ATOM 579 O O . VAL A 1 75 ? 10.863 -5.165 -17.054 1.00 87.25 75 VAL A O 1
ATOM 582 N N . CYS A 1 76 ? 8.781 -4.646 -17.704 1.00 89.62 76 CYS A N 1
ATOM 583 C CA . CYS A 1 76 ? 8.367 -4.138 -16.392 1.00 89.62 76 CYS A CA 1
ATOM 584 C C . CYS A 1 76 ? 8.495 -5.213 -15.305 1.00 89.62 76 CYS A C 1
ATOM 586 O O . CYS A 1 76 ? 9.068 -4.946 -14.249 1.00 89.62 76 CYS A O 1
ATOM 588 N N . ARG A 1 77 ? 8.016 -6.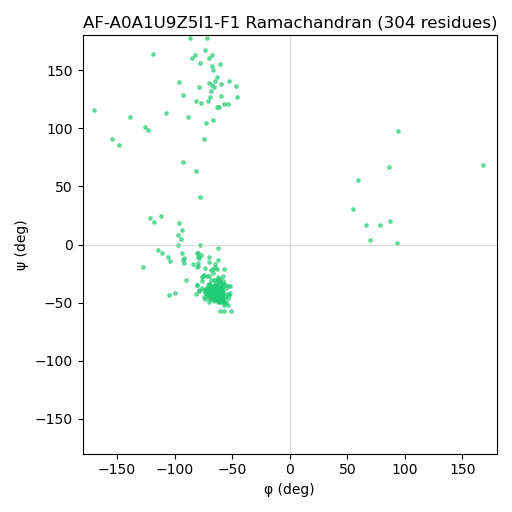434 -15.577 1.00 88.38 77 ARG A N 1
ATOM 589 C CA . ARG A 1 77 ? 8.144 -7.580 -14.669 1.00 88.38 77 ARG A CA 1
ATOM 590 C C . ARG A 1 77 ? 9.606 -7.971 -14.474 1.00 88.38 77 ARG A C 1
ATOM 592 O O . ARG A 1 77 ? 10.026 -8.188 -13.344 1.00 88.38 77 ARG A O 1
ATOM 599 N N . TYR A 1 78 ? 10.381 -8.004 -15.559 1.00 87.69 78 TYR A N 1
ATOM 600 C CA . TYR A 1 78 ? 11.802 -8.339 -15.528 1.00 87.69 78 TYR A CA 1
ATOM 601 C C . TYR A 1 78 ? 12.626 -7.370 -14.681 1.00 87.69 78 TYR A C 1
ATOM 603 O O . TYR A 1 78 ? 13.494 -7.826 -13.949 1.00 87.69 78 TYR A O 1
ATOM 611 N N . ILE A 1 79 ? 12.384 -6.057 -14.789 1.00 88.12 79 ILE A N 1
ATOM 612 C CA . ILE A 1 79 ? 13.041 -5.024 -13.971 1.00 88.12 79 ILE A CA 1
ATOM 613 C C . ILE A 1 79 ? 12.542 -5.107 -12.526 1.00 88.12 79 ILE A C 1
ATOM 615 O O . ILE A 1 79 ? 13.341 -5.024 -11.597 1.00 88.12 79 ILE A O 1
ATOM 619 N N . GLY A 1 80 ? 11.232 -5.293 -12.341 1.00 85.06 80 GLY A N 1
ATOM 620 C CA . GLY A 1 80 ? 10.586 -5.365 -11.033 1.00 85.06 80 GLY A CA 1
ATOM 621 C C . GLY A 1 80 ? 11.030 -6.544 -10.167 1.00 85.06 80 GLY A C 1
ATOM 622 O O . GLY A 1 80 ? 10.885 -6.463 -8.955 1.00 85.06 80 GLY A O 1
ATOM 623 N N . SER A 1 81 ? 11.594 -7.600 -10.760 1.00 86.12 81 SER A N 1
ATOM 624 C CA . SER A 1 81 ? 12.144 -8.758 -10.043 1.00 86.12 81 SER A CA 1
ATOM 625 C C . SER A 1 81 ? 13.666 -8.699 -9.832 1.00 86.12 81 SER A C 1
ATOM 627 O O . SER A 1 81 ? 14.268 -9.714 -9.480 1.00 86.12 81 SER A O 1
ATOM 629 N N . ARG A 1 82 ? 14.327 -7.573 -10.145 1.00 89.12 82 ARG A N 1
ATOM 630 C CA . ARG A 1 82 ? 15.776 -7.383 -9.923 1.00 89.12 82 ARG A CA 1
ATOM 631 C C . ARG A 1 82 ? 16.053 -6.871 -8.523 1.00 89.12 82 ARG A C 1
ATOM 633 O O . ARG A 1 82 ? 15.141 -6.618 -7.762 1.00 89.12 82 ARG A O 1
ATOM 640 N N . GLU A 1 83 ? 17.331 -6.711 -8.194 1.00 84.44 83 GLU A N 1
ATOM 641 C CA . GLU A 1 83 ? 17.763 -6.149 -6.915 1.00 84.44 83 GLU A CA 1
ATOM 642 C C . GLU A 1 83 ? 16.987 -4.875 -6.556 1.00 84.44 83 GLU A C 1
ATOM 644 O O . GLU A 1 83 ? 16.815 -3.974 -7.390 1.00 84.44 83 GLU A O 1
ATOM 649 N N . ILE A 1 84 ? 16.576 -4.781 -5.288 1.00 82.12 84 ILE A N 1
ATOM 650 C CA . ILE A 1 84 ? 15.707 -3.708 -4.801 1.00 82.12 84 ILE A CA 1
ATOM 651 C C . ILE A 1 84 ? 16.286 -2.315 -5.072 1.00 82.12 84 ILE A C 1
ATOM 653 O O . ILE A 1 84 ? 15.547 -1.395 -5.414 1.00 82.12 84 ILE A O 1
ATOM 657 N N . ALA A 1 85 ? 17.614 -2.167 -5.019 1.00 81.38 85 ALA A N 1
ATOM 658 C CA . ALA A 1 85 ? 18.309 -0.911 -5.297 1.00 81.38 85 ALA A CA 1
ATOM 659 C C . ALA A 1 85 ? 18.014 -0.352 -6.702 1.00 81.38 85 ALA A C 1
ATOM 661 O O . ALA A 1 85 ? 18.079 0.859 -6.914 1.00 81.38 85 ALA A O 1
ATOM 662 N N . VAL A 1 86 ? 17.685 -1.222 -7.662 1.00 83.81 86 VAL A N 1
ATOM 663 C CA . VAL A 1 86 ? 17.324 -0.846 -9.033 1.00 83.81 86 VAL A CA 1
ATOM 664 C C . VAL A 1 86 ? 15.808 -0.848 -9.225 1.00 83.81 86 VAL A C 1
ATOM 666 O O . VAL A 1 86 ? 15.264 0.064 -9.848 1.00 83.81 86 VAL A O 1
ATOM 669 N N . ALA A 1 87 ? 15.120 -1.851 -8.676 1.00 86.44 87 ALA A N 1
ATOM 670 C CA . ALA A 1 87 ? 13.685 -2.031 -8.860 1.00 86.44 87 ALA A CA 1
ATOM 671 C C . ALA A 1 87 ? 12.850 -0.983 -8.105 1.00 86.44 87 ALA A C 1
ATOM 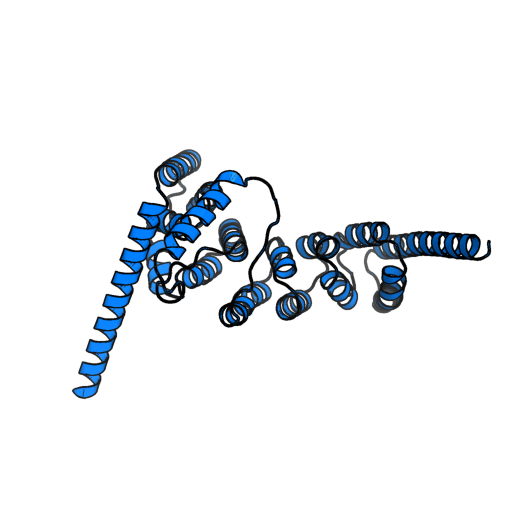673 O O . ALA A 1 87 ? 11.870 -0.484 -8.653 1.00 86.44 87 ALA A O 1
ATOM 674 N N . ALA A 1 88 ? 13.235 -0.593 -6.885 1.00 81.44 88 ALA A N 1
ATOM 675 C CA . ALA A 1 88 ? 12.454 0.307 -6.032 1.00 81.44 88 ALA A CA 1
ATOM 676 C C . ALA A 1 88 ? 12.060 1.647 -6.689 1.00 81.44 88 ALA A C 1
ATOM 678 O O . ALA A 1 88 ? 10.867 1.964 -6.686 1.00 81.44 88 ALA A O 1
ATOM 679 N N . PRO A 1 89 ? 12.979 2.439 -7.286 1.00 81.50 89 PRO A N 1
ATOM 680 C CA . PRO A 1 89 ? 12.602 3.699 -7.931 1.00 81.50 89 PRO A CA 1
ATOM 681 C C . PRO A 1 89 ? 11.674 3.493 -9.137 1.00 81.50 89 PRO A C 1
ATOM 683 O O . PRO A 1 89 ? 10.786 4.318 -9.368 1.00 81.50 89 PRO A O 1
ATOM 686 N N . PHE A 1 90 ? 11.840 2.387 -9.868 1.00 87.19 90 PHE A N 1
ATOM 687 C CA . PHE A 1 90 ? 10.987 2.029 -11.000 1.00 87.19 90 PHE A CA 1
ATOM 688 C C . PHE A 1 90 ? 9.588 1.618 -10.535 1.00 87.19 90 PHE A C 1
ATOM 690 O O . PHE A 1 90 ? 8.592 2.171 -11.003 1.00 87.19 90 PHE A O 1
ATOM 697 N N . LEU A 1 91 ? 9.500 0.717 -9.554 1.00 85.44 91 LEU A N 1
ATOM 698 C CA . LEU A 1 91 ? 8.241 0.275 -8.964 1.00 85.44 91 LEU A CA 1
ATOM 699 C C . LEU A 1 91 ? 7.485 1.436 -8.323 1.00 85.44 91 LEU A C 1
ATOM 701 O O . LEU A 1 91 ? 6.279 1.512 -8.500 1.00 85.44 91 LEU A O 1
ATOM 705 N N . ALA A 1 92 ? 8.160 2.373 -7.656 1.00 79.50 92 ALA A N 1
ATOM 706 C CA . ALA A 1 92 ? 7.506 3.490 -6.975 1.00 79.50 92 ALA A CA 1
ATOM 707 C C . ALA A 1 92 ? 6.924 4.558 -7.923 1.00 79.50 92 ALA A C 1
ATOM 709 O O . ALA A 1 92 ? 5.994 5.268 -7.533 1.00 79.50 92 ALA A O 1
ATOM 710 N N . ARG A 1 93 ? 7.476 4.724 -9.136 1.00 80.19 93 ARG A N 1
ATOM 711 C CA . ARG A 1 93 ? 7.185 5.892 -9.996 1.00 80.19 93 ARG A CA 1
ATOM 712 C C . ARG A 1 93 ? 6.747 5.566 -11.422 1.00 80.19 93 ARG A C 1
ATOM 714 O O . ARG A 1 93 ? 6.182 6.447 -12.063 1.00 80.19 93 ARG A O 1
ATOM 721 N N . SER A 1 94 ? 7.009 4.361 -11.932 1.00 84.50 94 SER A N 1
ATOM 722 C CA . SER A 1 94 ? 6.798 4.065 -13.352 1.00 84.50 94 SER A CA 1
ATOM 723 C C . SER A 1 94 ? 5.314 4.000 -13.726 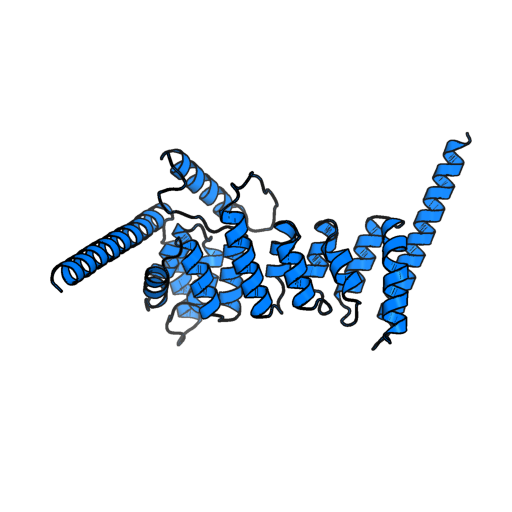1.00 84.50 94 SER A C 1
ATOM 725 O O . SER A 1 94 ? 4.601 3.161 -13.166 1.00 84.50 94 SER A O 1
ATOM 727 N N . PRO A 1 95 ? 4.846 4.808 -14.699 1.00 80.94 95 PRO A N 1
ATOM 728 C CA . PRO A 1 95 ? 3.455 4.803 -15.150 1.00 80.94 95 PRO A CA 1
ATOM 729 C C . PRO A 1 95 ? 3.127 3.638 -16.099 1.00 80.94 95 PRO A C 1
ATOM 731 O O . PRO A 1 95 ? 1.961 3.408 -16.397 1.00 80.94 95 PRO A O 1
ATOM 734 N N . ALA A 1 96 ? 4.133 2.907 -16.598 1.00 84.44 96 ALA A N 1
ATOM 735 C CA . ALA A 1 96 ? 3.926 1.820 -17.557 1.00 84.44 96 ALA A CA 1
ATOM 736 C C . ALA A 1 96 ? 3.462 0.504 -16.920 1.00 84.44 96 ALA A C 1
ATOM 738 O O . ALA A 1 96 ? 3.035 -0.394 -17.640 1.00 84.44 96 ALA A O 1
ATOM 739 N N . ILE A 1 97 ? 3.583 0.337 -15.601 1.00 86.00 97 ILE A N 1
ATOM 740 C CA . ILE A 1 97 ? 3.294 -0.945 -14.949 1.00 86.00 97 ILE A CA 1
ATOM 741 C C . ILE A 1 97 ? 1.779 -1.129 -14.829 1.00 86.00 97 ILE A C 1
ATOM 743 O O . ILE A 1 97 ? 1.102 -0.311 -14.213 1.00 86.00 97 ILE A O 1
ATOM 747 N N . THR A 1 98 ? 1.253 -2.208 -15.407 1.00 86.00 98 THR A N 1
ATOM 748 C CA . THR A 1 98 ? -0.172 -2.553 -15.286 1.00 86.00 98 THR A CA 1
ATOM 749 C C . THR A 1 98 ? -0.496 -3.189 -13.937 1.00 86.00 98 THR A C 1
ATOM 751 O O . THR A 1 98 ? 0.365 -3.804 -13.302 1.00 86.00 98 THR A O 1
ATOM 754 N N . ASP A 1 99 ? -1.762 -3.088 -13.529 1.00 82.00 99 ASP A N 1
ATOM 755 C CA . ASP A 1 99 ? -2.277 -3.702 -12.301 1.00 82.00 99 ASP A CA 1
ATOM 756 C C . ASP A 1 99 ? -1.973 -5.204 -12.217 1.00 82.00 99 ASP A C 1
ATOM 758 O O . ASP A 1 99 ? -1.534 -5.673 -11.171 1.00 82.00 99 ASP A O 1
ATOM 762 N N . ASP A 1 100 ? -2.152 -5.950 -13.313 1.00 83.50 100 ASP A N 1
ATOM 763 C CA . ASP A 1 100 ? -1.909 -7.399 -13.346 1.00 83.50 100 ASP A CA 1
ATOM 764 C C . ASP A 1 100 ? -0.425 -7.725 -13.107 1.00 83.50 100 ASP A C 1
ATOM 766 O O . ASP A 1 100 ? -0.098 -8.655 -12.369 1.00 83.50 100 ASP A O 1
ATOM 770 N N . THR A 1 101 ? 0.488 -6.917 -13.658 1.00 86.31 101 THR A N 1
ATOM 771 C CA . THR A 1 101 ? 1.930 -7.047 -13.400 1.00 86.31 101 THR A CA 1
ATOM 772 C C . THR A 1 101 ? 2.273 -6.710 -11.948 1.00 86.31 101 THR A C 1
ATOM 774 O O . THR A 1 101 ? 3.092 -7.403 -11.346 1.00 86.31 101 THR A O 1
ATOM 777 N N . LEU A 1 102 ? 1.655 -5.675 -11.363 1.00 83.69 102 LEU A N 1
ATOM 778 C CA . LEU A 1 102 ? 1.852 -5.333 -9.949 1.00 83.69 102 LEU A CA 1
ATOM 779 C C . LEU A 1 102 ? 1.373 -6.461 -9.032 1.00 83.69 102 LEU A C 1
ATOM 781 O O . LEU A 1 102 ? 2.091 -6.818 -8.106 1.00 83.69 102 LEU A O 1
ATOM 785 N N . ILE A 1 103 ? 0.202 -7.043 -9.304 1.00 81.88 103 ILE A N 1
ATOM 786 C CA . ILE A 1 103 ? -0.341 -8.176 -8.540 1.00 81.88 103 ILE A CA 1
ATOM 787 C C . ILE A 1 103 ? 0.601 -9.378 -8.635 1.00 81.88 103 ILE A C 1
ATOM 789 O O . ILE A 1 103 ? 1.000 -9.910 -7.604 1.00 81.88 103 ILE A O 1
ATOM 793 N N . ALA A 1 104 ? 1.047 -9.737 -9.842 1.00 84.62 104 ALA A N 1
ATOM 794 C CA . ALA A 1 104 ? 1.996 -10.832 -10.024 1.00 84.62 104 ALA A CA 1
ATOM 795 C C . ALA A 1 104 ? 3.314 -10.595 -9.264 1.00 84.62 104 ALA A C 1
ATOM 797 O O . ALA A 1 104 ? 3.866 -11.526 -8.690 1.00 84.62 104 ALA A O 1
ATOM 798 N N . LEU A 1 105 ? 3.818 -9.355 -9.230 1.00 84.56 105 LEU A N 1
ATOM 799 C CA . LEU A 1 105 ? 5.012 -9.010 -8.453 1.00 84.56 105 LEU A CA 1
ATOM 800 C C . LEU A 1 105 ? 4.767 -9.104 -6.943 1.00 84.56 105 LEU A C 1
ATOM 802 O O . LEU A 1 105 ? 5.650 -9.567 -6.229 1.00 84.56 105 LEU A O 1
ATOM 806 N N . ILE A 1 106 ? 3.592 -8.705 -6.454 1.00 80.31 106 ILE A N 1
ATOM 807 C CA . ILE A 1 106 ? 3.225 -8.837 -5.036 1.00 80.31 106 ILE A CA 1
ATOM 808 C C . ILE A 1 106 ? 3.177 -10.312 -4.621 1.00 80.31 106 ILE A C 1
ATOM 810 O O . ILE A 1 106 ? 3.605 -10.645 -3.524 1.00 80.31 106 ILE A O 1
ATOM 814 N N . GLU A 1 107 ? 2.695 -11.193 -5.497 1.00 80.50 107 GLU A N 1
ATOM 815 C CA . GLU A 1 107 ? 2.576 -12.628 -5.217 1.00 80.50 107 GLU A CA 1
ATOM 816 C C . GLU A 1 107 ? 3.918 -13.378 -5.259 1.00 80.50 107 GLU A C 1
ATOM 818 O O . GLU A 1 107 ? 4.060 -14.406 -4.602 1.00 80.50 107 GLU A O 1
ATOM 823 N N . THR A 1 108 ? 4.904 -12.903 -6.033 1.00 77.69 108 THR A N 1
ATOM 824 C CA . THR A 1 108 ? 6.155 -13.652 -6.274 1.00 77.69 108 THR A CA 1
ATOM 825 C C . THR A 1 108 ? 7.411 -13.057 -5.642 1.00 77.69 108 THR A C 1
ATOM 827 O O . THR A 1 108 ? 8.475 -13.667 -5.756 1.00 77.69 108 THR A O 1
ATOM 830 N N . THR A 1 109 ? 7.346 -11.860 -5.056 1.00 77.56 109 THR A N 1
ATOM 831 C CA . THR A 1 109 ? 8.546 -11.084 -4.683 1.00 77.56 109 THR A CA 1
ATOM 832 C C . THR A 1 109 ? 8.637 -10.831 -3.176 1.00 77.56 109 THR A C 1
ATOM 834 O O . THR A 1 109 ? 7.673 -11.008 -2.442 1.00 77.56 109 THR A O 1
ATOM 837 N N . THR A 1 110 ? 9.822 -10.434 -2.707 1.00 75.38 110 THR A N 1
ATOM 838 C CA . THR A 1 110 ? 10.129 -10.166 -1.294 1.00 75.38 110 THR A CA 1
ATOM 839 C C . THR A 1 110 ? 9.443 -8.907 -0.748 1.00 75.38 110 THR A C 1
ATOM 841 O O . THR A 1 110 ? 9.088 -7.998 -1.504 1.00 75.38 110 THR A O 1
ATOM 844 N N . GLU A 1 111 ? 9.337 -8.811 0.585 1.00 72.44 111 GLU A N 1
ATOM 845 C CA . GLU A 1 111 ? 8.701 -7.694 1.308 1.00 72.44 111 GLU A CA 1
ATOM 846 C C . GLU A 1 111 ? 9.231 -6.312 0.879 1.00 72.44 111 GLU A C 1
ATOM 848 O O . GLU A 1 111 ? 8.476 -5.346 0.762 1.00 72.44 111 GLU A O 1
ATOM 853 N N . GLU A 1 112 ? 10.525 -6.209 0.571 1.00 74.12 112 GLU A N 1
ATOM 854 C CA . GLU A 1 112 ? 11.151 -4.962 0.123 1.00 74.12 112 GLU A CA 1
ATOM 855 C C . GLU A 1 112 ? 10.533 -4.425 -1.182 1.00 74.12 112 GLU A C 1
ATOM 857 O O . GLU A 1 112 ? 10.323 -3.219 -1.339 1.00 74.12 112 GLU A O 1
ATOM 862 N N . HIS A 1 113 ? 10.171 -5.317 -2.107 1.00 78.94 113 HIS A N 1
ATOM 863 C CA . HIS A 1 113 ? 9.532 -4.953 -3.372 1.00 78.94 113 HIS A CA 1
ATOM 864 C C . HIS A 1 113 ? 8.071 -4.560 -3.164 1.00 78.94 113 HIS A C 1
ATOM 866 O O . HIS A 1 113 ? 7.601 -3.577 -3.743 1.00 78.94 113 HIS A O 1
ATOM 872 N N . ILE A 1 114 ? 7.369 -5.273 -2.280 1.00 77.12 114 ILE A N 1
ATOM 873 C CA . ILE A 1 114 ? 6.001 -4.942 -1.863 1.00 77.12 114 ILE A CA 1
ATOM 874 C C . ILE A 1 114 ? 5.975 -3.535 -1.239 1.00 77.12 114 ILE A C 1
ATOM 876 O O . ILE A 1 114 ? 5.117 -2.712 -1.577 1.00 77.12 114 ILE A O 1
ATOM 880 N N . ARG A 1 115 ? 6.967 -3.208 -0.401 1.00 72.12 115 ARG A N 1
ATOM 881 C CA . ARG A 1 115 ? 7.136 -1.879 0.204 1.00 72.12 115 ARG A CA 1
ATOM 882 C C . ARG A 1 115 ? 7.309 -0.789 -0.853 1.00 72.12 115 ARG A C 1
ATOM 884 O O . ARG A 1 115 ? 6.634 0.238 -0.781 1.00 72.12 115 ARG A O 1
ATOM 891 N N . ALA A 1 116 ? 8.133 -1.019 -1.876 1.00 77.62 116 ALA A N 1
ATOM 892 C CA . ALA A 1 116 ? 8.299 -0.069 -2.979 1.00 77.62 116 ALA A CA 1
ATOM 893 C C . ALA A 1 116 ? 6.982 0.195 -3.740 1.00 77.62 116 ALA A C 1
ATOM 895 O O . ALA A 1 116 ? 6.684 1.341 -4.089 1.00 77.62 116 ALA A O 1
ATOM 896 N N . ILE A 1 117 ? 6.158 -0.839 -3.944 1.00 80.38 117 ILE A N 1
ATOM 897 C CA . ILE A 1 117 ? 4.853 -0.725 -4.615 1.00 80.38 117 ILE A CA 1
ATOM 898 C C . ILE A 1 117 ? 3.868 0.121 -3.788 1.00 80.38 117 ILE A C 1
ATOM 900 O O . ILE A 1 117 ? 3.103 0.905 -4.351 1.00 80.38 117 ILE A O 1
ATOM 904 N N . ILE A 1 118 ? 3.906 0.050 -2.456 1.00 75.56 118 ILE A N 1
ATOM 905 C CA . ILE A 1 118 ? 2.971 0.784 -1.581 1.00 75.56 118 ILE A CA 1
ATOM 906 C C . ILE A 1 118 ? 3.112 2.298 -1.666 1.00 75.56 118 ILE A C 1
ATOM 908 O O . ILE A 1 118 ? 2.117 3.015 -1.516 1.00 75.56 118 ILE A O 1
ATOM 912 N N . HIS A 1 119 ? 4.309 2.808 -1.944 1.00 70.38 119 HIS A N 1
ATOM 913 C CA . HIS A 1 119 ? 4.534 4.249 -2.043 1.00 70.38 119 HIS A CA 1
ATOM 914 C C . HIS A 1 119 ? 4.035 4.862 -3.368 1.00 70.38 119 HIS A C 1
ATOM 916 O O . HIS A 1 119 ? 3.937 6.089 -3.465 1.00 70.38 119 HIS A O 1
ATOM 922 N N . ARG A 1 120 ? 3.623 4.046 -4.352 1.00 73.75 120 ARG A N 1
ATOM 923 C CA . ARG A 1 120 ? 3.123 4.492 -5.669 1.00 73.75 120 ARG A CA 1
ATOM 924 C C . ARG A 1 120 ? 1.893 5.386 -5.598 1.00 73.75 120 ARG A C 1
ATOM 926 O O . ARG A 1 120 ? 0.876 4.989 -5.051 1.00 73.75 120 ARG A O 1
ATOM 933 N N . THR A 1 121 ? 1.858 6.553 -6.218 1.00 64.94 121 THR A N 1
ATOM 934 C CA . THR A 1 121 ? 0.684 7.449 -6.123 1.00 64.94 121 THR A CA 1
ATOM 935 C C . THR A 1 121 ? -0.583 6.954 -6.846 1.00 64.94 121 THR A C 1
ATOM 937 O O . THR A 1 121 ? -1.660 7.490 -6.579 1.00 64.94 121 THR A O 1
ATOM 940 N N . ASP A 1 122 ? -0.497 5.909 -7.674 1.00 70.62 122 ASP A N 1
ATOM 941 C CA . ASP A 1 122 ? -1.493 5.496 -8.677 1.00 70.62 122 ASP A CA 1
ATOM 942 C C . ASP A 1 122 ? -2.058 4.063 -8.517 1.00 70.62 122 ASP A C 1
ATOM 944 O O . ASP A 1 122 ? -2.585 3.502 -9.469 1.00 70.62 122 ASP A O 1
ATOM 948 N N . LEU A 1 123 ? -2.010 3.460 -7.322 1.00 75.12 123 LEU A N 1
ATOM 949 C CA . LEU A 1 123 ? -2.541 2.099 -7.118 1.00 75.12 123 LEU A CA 1
ATOM 950 C C . LEU A 1 123 ? -4.065 2.011 -7.296 1.00 75.12 123 LEU A C 1
ATOM 952 O O . LEU A 1 123 ? -4.810 2.816 -6.717 1.00 75.12 123 LEU A O 1
ATOM 956 N N . SER A 1 124 ? -4.507 0.975 -8.015 1.00 72.94 124 SER A N 1
ATOM 957 C CA . SER A 1 124 ? -5.915 0.593 -8.139 1.00 72.94 124 SER A CA 1
ATOM 958 C C . SER A 1 124 ? -6.406 -0.248 -6.954 1.00 72.94 124 SER A C 1
ATOM 960 O O . SER A 1 124 ? -5.628 -0.835 -6.197 1.00 72.94 124 SER A O 1
ATOM 962 N N . GLN A 1 125 ? -7.731 -0.349 -6.811 1.00 66.44 125 GLN A N 1
ATOM 963 C CA . GLN A 1 125 ? -8.373 -1.129 -5.747 1.00 66.44 125 GLN A CA 1
ATOM 964 C C . GLN A 1 125 ? -7.988 -2.616 -5.778 1.00 66.44 125 GLN A C 1
ATOM 966 O O . GLN A 1 125 ? -7.869 -3.229 -4.721 1.00 66.44 125 GLN A O 1
ATOM 971 N N . LYS A 1 126 ? -7.772 -3.196 -6.967 1.00 69.81 126 LYS A N 1
ATOM 972 C CA . LYS A 1 126 ? -7.400 -4.612 -7.113 1.00 69.81 126 LYS A CA 1
ATOM 973 C C . LYS A 1 126 ? -6.006 -4.878 -6.550 1.00 69.81 126 LYS A C 1
ATOM 975 O O . LYS A 1 126 ? -5.827 -5.813 -5.777 1.00 69.81 126 LYS A O 1
ATOM 980 N N . VAL A 1 127 ? -5.051 -4.006 -6.870 1.00 73.81 127 VAL A N 1
ATOM 981 C CA . VAL A 1 127 ? -3.674 -4.094 -6.367 1.00 73.81 127 VAL A CA 1
ATOM 982 C C . VAL A 1 127 ? -3.641 -3.885 -4.852 1.00 73.81 127 VAL A C 1
ATOM 984 O O . VAL A 1 127 ? -2.952 -4.609 -4.143 1.00 73.81 127 VAL A O 1
ATOM 987 N N . ILE A 1 128 ? -4.447 -2.955 -4.328 1.00 67.44 128 ILE A N 1
ATOM 988 C CA . ILE A 1 128 ? -4.590 -2.751 -2.879 1.00 67.44 128 ILE A CA 1
ATOM 989 C C . ILE A 1 128 ? -5.112 -4.019 -2.187 1.00 67.44 128 ILE A C 1
ATOM 991 O O . ILE A 1 128 ? -4.578 -4.412 -1.153 1.00 67.44 128 ILE A O 1
ATOM 995 N N . GLN A 1 129 ? -6.122 -4.683 -2.754 1.00 66.06 129 GLN A N 1
ATOM 996 C CA . GLN A 1 129 ? -6.625 -5.949 -2.211 1.00 66.06 129 GLN A CA 1
ATOM 997 C C . GLN A 1 129 ? -5.569 -7.061 -2.259 1.00 66.06 129 GLN A C 1
ATOM 999 O O . GLN A 1 129 ? -5.475 -7.828 -1.305 1.00 66.06 129 GLN A O 1
ATOM 1004 N N . ALA A 1 130 ? -4.741 -7.117 -3.307 1.00 69.75 130 ALA A N 1
ATOM 1005 C CA . ALA A 1 130 ? -3.629 -8.064 -3.394 1.00 69.75 130 ALA A CA 1
ATOM 1006 C C . ALA A 1 130 ? -2.552 -7.798 -2.327 1.00 69.75 130 ALA A C 1
ATOM 1008 O O . ALA A 1 130 ? -2.148 -8.728 -1.636 1.00 69.75 130 ALA A O 1
ATOM 1009 N N . LEU A 1 131 ? -2.166 -6.535 -2.102 1.00 72.44 131 LEU A N 1
ATOM 1010 C CA . LEU A 1 131 ? -1.238 -6.138 -1.026 1.00 72.44 131 LEU A CA 1
ATOM 1011 C C . LEU A 1 131 ? -1.759 -6.543 0.358 1.00 72.44 131 LEU A C 1
ATOM 1013 O O . LEU A 1 131 ? -1.028 -7.040 1.209 1.00 72.44 131 LEU A O 1
ATOM 1017 N N . ILE A 1 132 ? -3.054 -6.336 0.575 1.00 66.75 132 ILE A N 1
ATOM 1018 C CA . ILE A 1 132 ? -3.747 -6.723 1.799 1.00 66.75 132 ILE A CA 1
ATOM 1019 C C . ILE A 1 132 ? -3.846 -8.263 1.910 1.00 66.75 132 ILE A C 1
ATOM 1021 O O . ILE A 1 132 ? -3.825 -8.806 3.015 1.00 66.75 132 ILE A O 1
ATOM 1025 N N . GLY A 1 133 ? -3.984 -8.974 0.789 1.00 66.00 133 GLY A N 1
ATOM 1026 C CA . GLY A 1 133 ? -4.099 -10.431 0.705 1.00 66.00 133 GLY A CA 1
ATOM 1027 C C . GLY A 1 133 ? -2.789 -11.174 0.968 1.00 66.00 133 GLY A C 1
ATOM 1028 O O . GLY A 1 133 ? -2.798 -12.089 1.788 1.00 66.00 133 GLY A O 1
ATOM 1029 N N . ALA A 1 134 ? -1.684 -10.745 0.349 1.00 64.19 134 ALA A N 1
ATOM 1030 C CA . ALA A 1 134 ? -0.351 -11.347 0.492 1.00 64.19 134 ALA A CA 1
ATOM 1031 C C . ALA A 1 134 ? 0.087 -11.459 1.963 1.00 64.19 134 ALA A C 1
ATOM 1033 O O . ALA A 1 134 ? 0.610 -12.480 2.401 1.00 64.19 134 ALA A O 1
ATOM 1034 N N . ARG A 1 135 ? -0.287 -10.470 2.779 1.00 57.84 135 ARG A N 1
ATOM 1035 C CA . ARG A 1 135 ? -0.067 -10.469 4.229 1.00 57.84 135 ARG A CA 1
ATOM 1036 C C . ARG A 1 135 ? -0.692 -11.663 4.964 1.00 57.84 135 ARG A C 1
ATOM 1038 O O . ARG A 1 135 ? -0.127 -12.156 5.929 1.00 57.84 135 ARG A O 1
ATOM 1045 N N . ARG A 1 136 ? -1.867 -12.141 4.539 1.00 53.38 136 ARG A N 1
ATOM 1046 C CA . ARG A 1 136 ? -2.556 -13.268 5.201 1.00 53.38 136 ARG A CA 1
ATOM 1047 C C . ARG A 1 136 ? -1.776 -14.582 5.054 1.00 53.38 136 ARG A C 1
ATOM 1049 O O . ARG A 1 136 ? -1.992 -15.509 5.834 1.00 53.38 136 ARG A O 1
ATOM 1056 N N . GLU A 1 137 ? -0.956 -14.680 4.012 1.00 47.88 137 GLU A N 1
ATOM 1057 C CA . GLU A 1 137 ? -0.076 -15.818 3.746 1.00 47.88 137 GLU A CA 1
ATOM 1058 C C . GLU A 1 137 ? 1.204 -15.709 4.588 1.00 47.88 137 GLU A C 1
ATOM 1060 O O . GLU A 1 137 ? 1.593 -16.685 5.227 1.00 47.88 137 GLU A O 1
ATOM 1065 N N . GLU A 1 138 ? 1.778 -14.504 4.686 1.00 46.81 138 GLU A N 1
ATOM 1066 C CA . GLU A 1 138 ? 2.934 -14.202 5.543 1.00 46.81 138 GLU A CA 1
ATOM 1067 C C . GLU A 1 138 ? 2.621 -14.362 7.036 1.00 46.81 138 GLU A C 1
ATOM 1069 O O . GLU A 1 138 ? 3.402 -14.965 7.749 1.00 46.81 138 GLU A O 1
ATOM 1074 N N . GLU A 1 139 ? 1.454 -13.931 7.530 1.00 43.62 139 GLU A N 1
ATOM 1075 C CA . GLU A 1 139 ? 1.046 -14.113 8.938 1.00 43.62 139 GLU A CA 1
ATOM 1076 C C . GLU A 1 139 ? 0.914 -15.601 9.348 1.00 43.62 139 GLU A C 1
ATOM 1078 O O . GLU A 1 139 ? 0.833 -15.903 10.536 1.00 43.62 139 GLU A O 1
ATOM 1083 N N . ARG A 1 140 ? 0.908 -16.549 8.393 1.00 43.97 140 ARG A N 1
ATOM 1084 C CA . ARG A 1 140 ? 0.982 -18.000 8.673 1.00 43.97 140 ARG A CA 1
ATOM 1085 C C . ARG A 1 140 ? 2.400 -18.562 8.650 1.00 43.97 140 ARG A C 1
ATOM 1087 O O . ARG A 1 140 ? 2.587 -19.709 9.052 1.00 43.97 140 ARG A O 1
ATOM 1094 N N . GLN A 1 141 ? 3.368 -17.813 8.138 1.00 34.59 141 GLN A N 1
ATOM 1095 C CA . GLN A 1 141 ? 4.771 -18.198 8.077 1.00 34.59 141 GLN A CA 1
ATOM 1096 C C . GLN A 1 141 ? 5.518 -17.357 9.111 1.00 34.59 141 GLN A C 1
ATOM 1098 O O . GLN A 1 141 ? 5.588 -16.140 9.000 1.00 34.59 141 GLN A O 1
ATOM 1103 N N . GLU A 1 142 ? 6.036 -18.000 10.158 1.00 33.28 142 GLU A N 1
ATOM 1104 C CA . GLU A 1 142 ? 6.793 -17.324 11.216 1.00 33.28 142 GLU A CA 1
ATOM 1105 C C . GLU A 1 142 ? 7.822 -16.341 10.619 1.00 33.28 142 GLU A C 1
ATOM 1107 O O . GLU A 1 142 ? 8.630 -16.742 9.773 1.00 33.28 142 GLU A O 1
ATOM 1112 N N . PRO A 1 143 ? 7.831 -15.060 11.031 1.00 35.00 143 PRO A N 1
ATOM 1113 C CA . PRO A 1 143 ? 8.766 -14.100 10.475 1.00 35.00 143 PRO A CA 1
ATOM 1114 C C . PRO A 1 143 ? 10.178 -14.387 11.001 1.00 35.00 143 PRO A C 1
ATOM 1116 O O . PRO A 1 143 ? 10.524 -14.061 12.140 1.00 35.00 143 PRO A O 1
ATOM 1119 N N . ALA A 1 144 ? 11.018 -14.974 10.146 1.00 31.55 144 ALA A N 1
ATOM 1120 C CA . ALA A 1 144 ? 12.464 -14.943 10.311 1.00 31.55 144 ALA A CA 1
ATOM 1121 C C . ALA A 1 144 ? 12.923 -13.481 10.209 1.00 31.55 144 ALA A C 1
ATOM 1123 O O . ALA A 1 144 ? 12.667 -12.792 9.225 1.00 31.55 144 ALA A O 1
ATOM 1124 N N . GLY A 1 145 ? 13.515 -12.992 11.295 1.00 31.62 145 GLY A N 1
ATOM 1125 C CA . GLY A 1 145 ? 13.728 -11.573 11.514 1.00 31.62 145 GLY A CA 1
ATOM 1126 C C . GLY A 1 145 ? 14.803 -10.904 10.656 1.00 31.62 145 GLY A C 1
ATOM 1127 O O . GLY A 1 145 ? 15.585 -11.534 9.950 1.00 31.62 145 GLY A O 1
ATOM 1128 N N . ASN A 1 146 ? 14.866 -9.598 10.922 1.00 33.78 146 ASN A N 1
ATOM 1129 C CA . ASN A 1 146 ? 15.868 -8.592 10.575 1.00 33.78 146 ASN A CA 1
ATOM 1130 C C . ASN A 1 146 ? 15.612 -7.782 9.293 1.00 33.78 146 ASN A C 1
ATOM 1132 O O . ASN A 1 146 ? 16.026 -8.156 8.204 1.00 33.78 146 ASN A O 1
ATOM 1136 N N . PHE A 1 147 ? 15.048 -6.584 9.484 1.00 32.41 147 PHE A N 1
ATOM 1137 C CA . PHE A 1 147 ? 15.218 -5.462 8.565 1.00 32.41 147 PHE A CA 1
ATOM 1138 C C . PHE A 1 147 ? 15.728 -4.248 9.346 1.00 32.41 147 PHE A C 1
ATOM 1140 O O . PHE A 1 147 ? 14.970 -3.561 10.028 1.00 32.41 147 PHE A O 1
ATOM 1147 N N . ASP A 1 148 ? 17.032 -4.008 9.235 1.00 37.84 148 ASP A N 1
ATOM 1148 C CA . ASP A 1 148 ? 17.589 -2.658 9.271 1.00 37.84 148 ASP A CA 1
ATOM 1149 C C . ASP A 1 148 ? 17.363 -2.043 7.885 1.00 37.84 148 ASP A C 1
ATOM 1151 O O . ASP A 1 148 ? 17.608 -2.727 6.900 1.00 37.84 148 ASP A O 1
ATOM 1155 N N . ILE A 1 149 ? 16.920 -0.784 7.798 1.00 37.66 149 ILE A N 1
ATOM 1156 C CA . ILE A 1 149 ? 17.302 0.176 6.738 1.00 37.66 149 ILE A CA 1
ATOM 1157 C C . ILE A 1 149 ? 16.807 1.569 7.111 1.00 37.66 149 ILE A C 1
ATOM 1159 O O . ILE A 1 149 ? 15.601 1.814 7.215 1.00 37.66 149 ILE A O 1
ATOM 1163 N N . ASP A 1 150 ? 17.796 2.442 7.305 1.00 39.88 150 ASP A N 1
ATOM 1164 C CA . ASP A 1 150 ? 17.783 3.885 7.528 1.00 39.88 150 ASP A CA 1
ATOM 1165 C C . ASP A 1 150 ? 17.013 4.685 6.459 1.00 39.88 150 ASP A C 1
ATOM 1167 O O . ASP A 1 150 ? 17.371 4.661 5.286 1.00 39.88 150 ASP A O 1
ATOM 1171 N N . THR A 1 151 ? 15.989 5.427 6.894 1.00 34.09 151 THR A N 1
ATOM 1172 C CA . THR A 1 151 ? 15.390 6.586 6.217 1.00 34.09 151 THR A CA 1
ATOM 1173 C C . THR A 1 151 ? 14.737 7.507 7.263 1.00 34.09 151 THR A C 1
ATOM 1175 O O . THR A 1 151 ? 13.578 7.335 7.631 1.00 34.09 151 THR A O 1
ATOM 1178 N N . GLY A 1 152 ? 15.502 8.472 7.781 1.00 37.94 152 GLY A N 1
ATOM 1179 C CA . GLY A 1 152 ? 15.074 9.876 7.907 1.00 37.94 152 GLY A CA 1
ATOM 1180 C C . GLY A 1 152 ? 13.825 10.247 8.725 1.00 37.94 152 GLY A C 1
ATOM 1181 O O . GLY A 1 152 ? 12.951 10.911 8.187 1.00 37.94 152 GLY A O 1
ATOM 1182 N N . THR A 1 153 ? 13.755 9.856 10.001 1.00 42.66 153 THR A N 1
ATOM 1183 C CA . THR A 1 153 ? 13.253 10.581 11.213 1.00 42.66 153 THR A CA 1
ATOM 1184 C C . THR A 1 153 ? 13.131 9.523 12.313 1.00 42.66 153 THR A C 1
ATOM 1186 O O . THR A 1 153 ? 12.059 9.021 12.642 1.00 42.66 153 THR A O 1
ATOM 1189 N N . ARG A 1 154 ? 14.293 9.028 12.747 1.00 46.28 154 ARG A N 1
ATOM 1190 C CA . ARG A 1 154 ? 14.438 7.628 13.161 1.00 46.28 154 ARG A CA 1
ATOM 1191 C C . ARG A 1 154 ? 14.542 7.385 14.668 1.00 46.28 154 ARG A C 1
ATOM 1193 O O . ARG A 1 154 ? 14.427 6.240 15.084 1.00 46.28 154 ARG A O 1
ATOM 1200 N N . ASP A 1 155 ? 14.709 8.417 15.488 1.00 48.28 155 ASP A N 1
ATOM 1201 C CA . ASP A 1 155 ? 15.160 8.186 16.867 1.00 48.28 155 ASP A CA 1
ATOM 1202 C C . ASP A 1 155 ? 14.029 7.709 17.806 1.00 48.28 155 ASP A C 1
ATOM 1204 O O . ASP A 1 155 ? 14.186 6.741 18.550 1.00 48.28 155 ASP A O 1
ATOM 1208 N N . ASP A 1 156 ? 12.823 8.274 17.683 1.00 47.69 156 ASP A N 1
ATOM 1209 C CA . ASP A 1 156 ? 11.728 7.963 18.619 1.00 47.69 156 ASP A CA 1
ATOM 1210 C C . ASP A 1 156 ? 10.997 6.648 18.296 1.00 47.69 156 ASP A C 1
ATOM 1212 O O . ASP A 1 156 ? 10.567 5.916 19.191 1.00 47.69 156 ASP A O 1
ATOM 1216 N N . SER A 1 157 ? 10.865 6.316 17.007 1.00 51.78 157 SER A N 1
ATOM 1217 C CA . SER A 1 157 ? 10.103 5.141 16.547 1.00 51.78 157 SER A CA 1
ATOM 1218 C C . SER A 1 157 ? 10.827 3.832 16.847 1.00 51.78 157 SER A C 1
ATOM 1220 O O . SER A 1 157 ? 10.205 2.827 17.192 1.00 51.78 157 SER A O 1
ATOM 1222 N N . GLU A 1 158 ? 12.152 3.830 16.710 1.00 52.97 158 GLU A N 1
ATOM 1223 C CA . GLU A 1 158 ? 12.972 2.645 16.933 1.00 52.97 158 GLU A CA 1
ATOM 1224 C C . GLU A 1 158 ? 13.188 2.395 18.428 1.00 52.97 158 GLU A C 1
ATOM 1226 O O . GLU A 1 158 ? 13.080 1.252 18.880 1.00 52.97 158 GLU A O 1
ATOM 1231 N N . ALA A 1 159 ? 13.382 3.460 19.214 1.00 49.62 159 ALA A N 1
ATOM 1232 C CA . ALA A 1 159 ? 13.411 3.390 20.670 1.00 49.62 159 ALA A CA 1
ATOM 1233 C C . ALA A 1 159 ? 12.083 2.862 21.225 1.00 49.62 159 ALA A C 1
ATOM 1235 O O . ALA A 1 159 ? 12.089 1.900 21.992 1.00 49.62 159 ALA A O 1
ATOM 1236 N N . LEU A 1 160 ? 10.945 3.397 20.761 1.00 50.75 160 LEU A N 1
ATOM 1237 C CA . LEU A 1 160 ? 9.629 2.919 21.171 1.00 50.75 160 LEU A CA 1
ATOM 1238 C C . LEU A 1 160 ? 9.428 1.451 20.785 1.00 50.75 160 LEU A C 1
ATOM 1240 O O . LEU A 1 160 ? 9.074 0.650 21.641 1.00 50.75 160 LEU A O 1
ATOM 1244 N N . ARG A 1 161 ? 9.734 1.051 19.546 1.00 55.50 161 ARG A N 1
ATOM 1245 C CA . ARG A 1 161 ? 9.658 -0.359 19.121 1.00 55.50 161 ARG A CA 1
ATOM 1246 C C . ARG A 1 161 ? 10.534 -1.278 19.966 1.00 55.50 161 ARG A C 1
ATOM 1248 O O . ARG A 1 161 ? 10.087 -2.365 20.322 1.00 55.50 161 ARG A O 1
ATOM 1255 N N . ARG A 1 162 ? 11.750 -0.8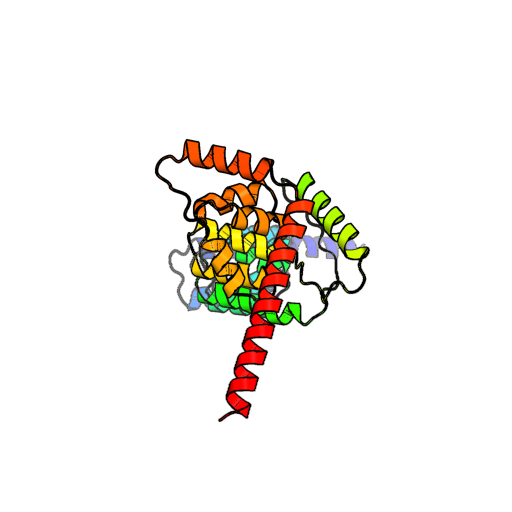57 20.325 1.00 51.75 162 ARG A N 1
ATOM 1256 C CA . ARG A 1 162 ? 12.638 -1.617 21.219 1.00 51.75 162 ARG A CA 1
ATOM 1257 C C . ARG A 1 162 ? 12.062 -1.712 22.630 1.00 51.75 162 ARG A C 1
ATOM 1259 O O . ARG A 1 162 ? 12.099 -2.794 23.205 1.00 51.75 162 ARG A O 1
ATOM 1266 N N . THR A 1 163 ? 11.467 -0.643 23.161 1.00 53.09 163 THR A N 1
ATOM 1267 C CA . THR A 1 163 ? 10.768 -0.662 24.457 1.00 53.09 163 THR A CA 1
ATOM 1268 C C . THR A 1 163 ? 9.533 -1.566 24.418 1.00 53.09 163 THR A C 1
ATOM 1270 O O . THR A 1 163 ? 9.340 -2.362 25.329 1.00 53.09 163 THR A O 1
ATOM 1273 N N . LEU A 1 164 ? 8.735 -1.522 23.348 1.00 53.97 164 LEU A N 1
ATOM 1274 C CA . LEU A 1 164 ? 7.575 -2.398 23.144 1.00 53.97 164 LEU A CA 1
ATOM 1275 C C . LEU A 1 164 ? 7.989 -3.866 23.038 1.00 53.97 164 LEU A C 1
ATOM 1277 O O . LEU A 1 164 ? 7.406 -4.718 23.701 1.00 53.97 164 LEU A O 1
ATOM 1281 N N . LYS A 1 165 ? 9.045 -4.156 22.271 1.00 51.75 165 LYS A N 1
ATOM 1282 C CA . LYS A 1 165 ? 9.611 -5.502 22.130 1.00 51.75 165 LYS A CA 1
ATOM 1283 C C . LYS A 1 165 ? 10.203 -6.010 23.448 1.00 51.75 165 LYS A C 1
ATOM 1285 O O . LYS A 1 165 ? 10.023 -7.177 23.776 1.00 51.75 165 LYS A O 1
ATOM 1290 N N . ALA A 1 166 ? 10.854 -5.144 24.227 1.00 50.09 166 ALA A N 1
ATOM 1291 C CA . ALA A 1 166 ? 11.393 -5.482 25.543 1.00 50.09 166 ALA A CA 1
ATOM 1292 C C . ALA A 1 166 ? 10.292 -5.729 26.592 1.00 50.09 166 ALA A C 1
ATOM 1294 O O . ALA A 1 166 ? 10.427 -6.636 27.407 1.00 50.09 166 ALA A O 1
ATOM 1295 N N . MET A 1 167 ? 9.187 -4.975 26.552 1.00 45.88 167 MET A N 1
ATOM 1296 C CA . MET A 1 167 ? 8.028 -5.204 27.426 1.00 45.88 167 MET A CA 1
ATOM 1297 C C . MET A 1 167 ? 7.245 -6.467 27.030 1.00 45.88 167 MET A C 1
ATOM 1299 O O . MET A 1 167 ? 6.821 -7.220 27.903 1.00 45.88 167 MET A O 1
ATOM 1303 N N . ALA A 1 168 ? 7.116 -6.749 25.730 1.00 45.31 168 ALA A N 1
ATOM 1304 C CA . ALA A 1 168 ? 6.486 -7.969 25.223 1.00 45.31 168 ALA A CA 1
ATOM 1305 C C . ALA A 1 168 ? 7.320 -9.229 25.524 1.00 45.31 168 ALA A C 1
ATOM 1307 O O . ALA A 1 168 ? 6.762 -10.258 25.888 1.00 45.31 168 ALA A O 1
ATOM 1308 N N . ALA A 1 169 ? 8.654 -9.144 25.466 1.00 42.81 169 ALA A N 1
ATOM 1309 C CA . ALA A 1 169 ? 9.547 -10.262 25.787 1.00 42.81 169 ALA A CA 1
ATOM 1310 C C . ALA A 1 169 ? 9.489 -10.707 27.265 1.00 42.81 169 ALA A C 1
ATOM 1312 O O . ALA A 1 169 ? 9.892 -11.825 27.579 1.00 42.81 169 ALA A O 1
ATOM 1313 N N . GLY A 1 170 ? 8.983 -9.860 28.171 1.00 37.75 170 GLY A N 1
ATOM 1314 C CA . GLY A 1 170 ? 8.790 -10.191 29.588 1.00 37.75 170 GLY A CA 1
ATOM 1315 C C . GLY A 1 170 ? 7.535 -11.018 29.891 1.00 37.75 170 GLY A C 1
ATOM 1316 O O . GLY A 1 170 ? 7.401 -11.524 31.003 1.00 37.75 170 GLY A O 1
ATOM 1317 N N . THR A 1 171 ? 6.633 -11.185 28.920 1.00 39.94 171 THR A N 1
ATOM 1318 C CA . THR A 1 171 ? 5.377 -11.926 29.089 1.00 39.94 171 THR A CA 1
ATOM 1319 C C . THR A 1 171 ? 5.356 -13.028 28.041 1.00 39.94 171 THR A C 1
ATOM 1321 O O . THR A 1 171 ? 5.113 -12.777 26.866 1.00 39.94 171 THR A O 1
ATOM 1324 N N . GLY A 1 172 ? 5.724 -14.243 28.453 1.00 33.22 172 GLY A N 1
ATOM 1325 C CA . GLY A 1 172 ? 5.765 -15.400 27.564 1.00 33.22 172 GLY A CA 1
ATOM 1326 C C . GLY A 1 172 ? 4.436 -15.601 26.830 1.00 33.22 172 GLY A C 1
ATOM 1327 O O . GLY A 1 172 ? 3.373 -15.454 27.427 1.00 33.22 172 GLY A O 1
ATOM 1328 N N . ASP A 1 173 ? 4.549 -15.985 25.558 1.00 35.16 173 ASP A N 1
ATOM 1329 C CA . ASP A 1 173 ? 3.477 -16.184 24.570 1.00 35.16 173 ASP A CA 1
ATOM 1330 C C . ASP A 1 173 ? 3.058 -14.902 23.813 1.00 35.16 173 ASP A C 1
ATOM 1332 O O . ASP A 1 173 ? 1.940 -14.395 23.921 1.00 35.16 173 ASP A O 1
ATOM 1336 N N . ALA A 1 174 ? 3.992 -14.389 22.998 1.00 39.22 174 ALA A N 1
ATOM 1337 C CA . ALA A 1 174 ? 3.836 -13.211 22.135 1.00 39.22 174 ALA A CA 1
ATOM 1338 C C . ALA A 1 174 ? 2.753 -13.349 21.042 1.00 39.22 174 ALA A C 1
ATOM 1340 O O . ALA A 1 174 ? 2.494 -12.384 20.330 1.00 39.22 174 ALA A O 1
ATOM 1341 N N . ASP A 1 175 ? 2.109 -14.512 20.928 1.00 45.59 175 ASP A N 1
ATOM 1342 C CA . ASP A 1 175 ? 1.160 -14.822 19.855 1.00 45.59 175 ASP A CA 1
ATOM 1343 C C . ASP A 1 175 ? -0.289 -15.014 20.349 1.00 45.59 175 ASP A C 1
ATOM 1345 O O . ASP A 1 175 ? -1.221 -15.146 19.560 1.00 45.59 175 ASP A O 1
ATOM 1349 N N . ARG A 1 176 ? -0.527 -14.975 21.672 1.00 36.72 176 ARG A N 1
ATOM 1350 C CA . ARG A 1 176 ? -1.876 -15.149 22.250 1.00 36.72 176 ARG A CA 1
ATOM 1351 C C . ARG A 1 176 ? -2.558 -13.874 22.748 1.00 36.72 176 ARG A C 1
ATOM 1353 O O . ARG A 1 176 ? -3.761 -13.911 22.985 1.00 36.72 176 ARG A O 1
ATOM 1360 N N . LEU A 1 177 ? -1.828 -12.767 22.913 1.00 41.22 177 LEU A N 1
ATOM 1361 C CA . LEU A 1 177 ? -2.322 -11.548 23.585 1.00 41.22 177 LEU A CA 1
ATOM 1362 C C . LEU A 1 177 ? -2.372 -10.281 22.707 1.00 41.22 177 LEU A C 1
ATOM 1364 O O . LEU A 1 177 ? -2.466 -9.175 23.228 1.00 41.22 177 LEU A O 1
ATOM 1368 N N . GLY A 1 178 ? -2.372 -10.420 21.378 1.00 46.22 178 GLY A N 1
ATOM 1369 C CA . GLY A 1 178 ? -3.057 -9.453 20.503 1.00 46.22 178 GLY A CA 1
ATOM 1370 C C . GLY A 1 178 ? -2.521 -8.013 20.432 1.00 46.22 178 GLY A C 1
ATOM 1371 O O . GLY A 1 178 ? -3.228 -7.148 19.913 1.00 46.22 178 GLY A O 1
ATOM 1372 N N . VAL A 1 179 ? -1.290 -7.728 20.873 1.00 48.62 179 VAL A N 1
ATOM 1373 C CA . VAL A 1 179 ? -0.621 -6.451 20.555 1.00 48.62 179 VAL A CA 1
ATOM 1374 C C . VAL A 1 179 ? 0.221 -6.641 19.298 1.00 48.62 179 VAL A C 1
ATOM 1376 O O . VAL A 1 179 ? 1.450 -6.690 19.344 1.00 48.62 179 VAL A O 1
ATOM 1379 N N . SER A 1 180 ? -0.442 -6.777 18.149 1.00 59.56 180 SER A N 1
ATOM 1380 C CA . SER A 1 180 ? 0.245 -6.659 16.866 1.00 59.56 180 SER A CA 1
ATOM 1381 C C . SER A 1 180 ? 0.720 -5.219 16.713 1.00 59.56 180 SER A C 1
ATOM 1383 O O . SER A 1 180 ? -0.080 -4.310 16.497 1.00 59.56 180 SER A O 1
ATOM 1385 N N . THR A 1 181 ? 2.024 -4.993 16.845 1.00 66.62 181 THR A N 1
ATOM 1386 C CA . THR A 1 181 ? 2.608 -3.712 16.454 1.00 66.62 181 THR A CA 1
ATOM 1387 C C . THR A 1 181 ? 2.423 -3.523 14.948 1.00 66.62 181 THR A C 1
ATOM 1389 O O . THR A 1 181 ? 2.466 -4.475 14.164 1.00 66.62 181 THR A O 1
ATOM 1392 N N . LEU A 1 182 ? 2.181 -2.285 14.528 1.00 75.81 182 LEU A N 1
ATOM 1393 C CA . LEU A 1 182 ? 2.122 -1.922 13.125 1.00 75.81 182 LEU A CA 1
ATOM 1394 C C . LEU A 1 182 ? 3.481 -2.201 12.498 1.00 75.81 182 LEU A C 1
ATOM 1396 O O . LEU A 1 182 ? 4.502 -1.601 12.850 1.00 75.81 182 LEU A O 1
ATOM 1400 N N . THR A 1 183 ? 3.461 -3.095 11.521 1.00 73.00 183 THR A N 1
ATOM 1401 C CA . THR A 1 183 ? 4.570 -3.255 10.582 1.00 73.00 183 THR A CA 1
ATOM 1402 C C . THR A 1 183 ? 4.788 -1.951 9.817 1.00 73.00 183 THR A C 1
ATOM 1404 O O . THR A 1 183 ? 3.861 -1.158 9.627 1.00 73.00 183 THR A O 1
ATOM 1407 N N . GLU A 1 184 ? 6.007 -1.733 9.324 1.00 69.94 184 GLU A N 1
ATOM 1408 C CA . GLU A 1 184 ? 6.314 -0.567 8.481 1.00 69.94 184 GLU A CA 1
ATOM 1409 C C . GLU A 1 184 ? 5.380 -0.486 7.267 1.00 69.94 184 GLU A C 1
ATOM 1411 O O . GLU A 1 184 ? 4.898 0.589 6.908 1.00 69.94 184 GLU A O 1
ATOM 1416 N N . LEU A 1 185 ? 5.044 -1.653 6.712 1.00 68.38 185 LEU A N 1
ATOM 1417 C CA . LEU A 1 185 ? 4.073 -1.844 5.644 1.00 68.38 185 LEU A CA 1
ATOM 1418 C C . LEU A 1 185 ? 2.682 -1.296 6.000 1.00 68.38 185 LEU A C 1
ATOM 1420 O O . LEU A 1 185 ? 2.103 -0.509 5.248 1.00 68.38 185 LEU A O 1
ATOM 1424 N N . GLN A 1 186 ? 2.138 -1.697 7.154 1.00 75.25 186 GLN A N 1
ATOM 1425 C CA . GLN A 1 186 ? 0.827 -1.237 7.612 1.00 75.25 186 GLN A CA 1
ATOM 1426 C C . GLN A 1 186 ? 0.830 0.260 7.902 1.00 75.25 186 GLN A C 1
ATOM 1428 O O . GLN A 1 186 ? -0.120 0.941 7.524 1.00 75.25 186 GLN A O 1
ATOM 1433 N N . THR A 1 187 ? 1.885 0.782 8.529 1.00 81.50 187 THR A N 1
ATOM 1434 C CA . THR A 1 187 ? 2.024 2.223 8.774 1.00 81.50 187 THR A CA 1
ATOM 1435 C C . THR A 1 187 ? 1.982 2.995 7.457 1.00 81.50 187 THR A C 1
ATOM 1437 O O . THR A 1 187 ? 1.175 3.914 7.313 1.00 81.50 187 THR A O 1
ATOM 1440 N N . ALA A 1 188 ? 2.754 2.567 6.452 1.00 76.88 188 ALA A N 1
ATOM 1441 C CA . ALA A 1 188 ? 2.764 3.196 5.133 1.00 76.88 188 ALA A CA 1
ATOM 1442 C C . ALA A 1 188 ? 1.391 3.132 4.437 1.00 76.88 188 ALA A C 1
ATOM 1444 O O . ALA A 1 188 ? 0.936 4.130 3.870 1.00 76.88 188 ALA A O 1
ATOM 1445 N N . LEU A 1 189 ? 0.697 1.989 4.510 1.00 78.69 189 LEU A N 1
ATOM 1446 C CA . LEU A 1 189 ? -0.656 1.826 3.971 1.00 78.69 189 LEU A CA 1
ATOM 1447 C C . LEU A 1 189 ? -1.675 2.731 4.678 1.00 78.69 189 LEU A C 1
ATOM 1449 O O . LEU A 1 189 ? -2.442 3.420 4.007 1.00 78.69 189 LEU A O 1
ATOM 1453 N N . LEU A 1 190 ? -1.665 2.792 6.012 1.00 86.25 190 LEU A N 1
ATOM 1454 C CA . LEU A 1 190 ? -2.568 3.650 6.786 1.00 86.25 190 LEU A CA 1
ATOM 1455 C C . LEU A 1 190 ? -2.352 5.133 6.459 1.00 86.25 190 LEU A C 1
ATOM 1457 O O . LEU A 1 190 ? -3.320 5.846 6.188 1.00 86.25 190 LEU A O 1
ATOM 1461 N N . VAL A 1 191 ? -1.096 5.587 6.398 1.00 86.38 191 VAL A N 1
ATOM 1462 C CA . VAL A 1 191 ? -0.744 6.963 6.007 1.00 86.38 191 VAL A CA 1
ATOM 1463 C C . VAL A 1 191 ? -1.197 7.257 4.574 1.00 86.38 191 VAL A C 1
ATOM 1465 O O . VAL A 1 191 ? -1.789 8.307 4.302 1.00 86.38 191 VAL A O 1
ATOM 1468 N N . ARG A 1 192 ? -0.989 6.317 3.645 1.00 83.56 192 ARG A N 1
ATOM 1469 C CA . ARG A 1 192 ? -1.446 6.432 2.254 1.00 83.56 192 ARG A CA 1
ATOM 1470 C C . ARG A 1 192 ? -2.967 6.568 2.165 1.00 83.56 192 ARG A C 1
ATOM 1472 O O . ARG A 1 192 ? -3.450 7.463 1.465 1.00 83.56 192 ARG A O 1
ATOM 1479 N N . PHE A 1 193 ? -3.717 5.697 2.838 1.00 85.44 193 PHE A N 1
ATOM 1480 C CA . PHE A 1 193 ? -5.179 5.718 2.800 1.00 85.44 193 PHE A CA 1
ATOM 1481 C C . PHE A 1 193 ? -5.739 6.975 3.465 1.00 85.44 193 PHE A C 1
ATOM 1483 O O . PHE A 1 193 ? -6.681 7.569 2.938 1.00 85.44 193 PHE A O 1
ATOM 1490 N N . ALA A 1 194 ? -5.107 7.452 4.540 1.00 87.69 194 ALA A N 1
ATOM 1491 C CA . ALA A 1 194 ? -5.424 8.745 5.136 1.00 87.69 194 ALA A CA 1
ATOM 1492 C C . ALA A 1 194 ? -5.191 9.899 4.153 1.00 87.69 194 ALA A C 1
ATOM 1494 O O . ALA A 1 194 ? -6.067 10.745 3.978 1.00 87.69 194 ALA A O 1
ATOM 1495 N N . ARG A 1 195 ? -4.057 9.907 3.437 1.00 84.88 195 ARG A N 1
ATOM 1496 C CA . ARG A 1 195 ? -3.738 10.936 2.434 1.00 84.88 195 ARG A CA 1
ATOM 1497 C C . ARG A 1 195 ? -4.781 11.028 1.317 1.00 84.88 195 ARG A C 1
ATOM 1499 O O . ARG A 1 195 ? -5.067 12.130 0.860 1.00 84.88 195 ARG A O 1
ATOM 1506 N N . ARG A 1 196 ? -5.329 9.895 0.864 1.00 81.62 196 ARG A N 1
ATOM 1507 C CA . ARG A 1 196 ? -6.310 9.824 -0.241 1.00 81.62 196 ARG A CA 1
ATOM 1508 C C . ARG A 1 196 ? -7.773 9.824 0.225 1.00 81.62 196 ARG A C 1
ATOM 1510 O O . ARG A 1 196 ? -8.662 9.690 -0.606 1.00 81.62 196 ARG A O 1
ATOM 1517 N N . ALA A 1 197 ? -8.024 9.975 1.529 1.00 78.38 197 ALA A N 1
ATOM 1518 C CA . ALA A 1 197 ? -9.353 9.862 2.142 1.00 78.38 197 ALA A CA 1
ATOM 1519 C C . ALA A 1 197 ? -10.073 8.528 1.829 1.00 78.38 197 ALA A C 1
ATOM 1521 O O . ALA A 1 197 ? -11.302 8.442 1.805 1.00 78.38 197 ALA A O 1
ATOM 1522 N N . GLU A 1 198 ? -9.302 7.458 1.633 1.00 82.50 198 GLU A N 1
ATOM 1523 C CA . GLU A 1 198 ? -9.771 6.111 1.300 1.00 82.50 198 GLU A CA 1
ATOM 1524 C C . GLU A 1 198 ? -10.237 5.361 2.572 1.00 82.50 198 GLU A C 1
ATOM 1526 O O . GLU A 1 198 ? -9.671 4.343 2.975 1.00 82.50 198 GLU A O 1
ATOM 1531 N N . ARG A 1 199 ? -11.289 5.874 3.234 1.00 84.94 199 ARG A N 1
ATOM 1532 C CA . ARG A 1 199 ? -11.794 5.359 4.529 1.00 84.94 199 ARG A CA 1
ATOM 1533 C C . ARG A 1 199 ? -12.075 3.847 4.572 1.00 84.94 199 ARG A C 1
ATOM 1535 O O . ARG A 1 199 ? -11.736 3.237 5.589 1.00 84.94 199 ARG A O 1
ATOM 1542 N N . PRO A 1 200 ? -12.668 3.213 3.540 1.00 84.00 200 PRO A N 1
ATOM 1543 C CA . PRO A 1 200 ? -12.924 1.772 3.576 1.00 84.00 200 PRO A CA 1
ATOM 1544 C C . PRO A 1 200 ? -11.636 0.943 3.671 1.00 84.00 200 PRO A C 1
ATOM 1546 O O . PRO A 1 200 ? -11.565 0.015 4.473 1.00 84.00 200 PRO A O 1
ATOM 1549 N N . PHE A 1 201 ? -10.600 1.316 2.912 1.00 81.69 201 PHE A N 1
ATOM 1550 C CA . PHE A 1 201 ? -9.301 0.639 2.935 1.00 81.69 201 PHE A CA 1
ATOM 1551 C C . PHE A 1 201 ? -8.558 0.893 4.244 1.00 81.69 201 PHE A C 1
ATOM 1553 O O . PHE A 1 201 ? -8.034 -0.046 4.837 1.00 81.69 201 PHE A O 1
ATOM 1560 N N . PHE A 1 202 ? -8.610 2.130 4.752 1.00 89.19 202 PHE A N 1
ATOM 1561 C CA . PHE A 1 202 ? -8.085 2.449 6.078 1.00 89.19 202 PHE A CA 1
ATOM 1562 C C . PHE A 1 202 ? -8.714 1.559 7.156 1.00 89.19 202 PHE A C 1
ATOM 1564 O O . PHE A 1 202 ? -8.002 0.948 7.945 1.00 89.19 202 PHE A O 1
ATOM 1571 N N . THR A 1 203 ? -10.047 1.452 7.162 1.00 88.94 203 THR A N 1
ATOM 1572 C CA . THR A 1 203 ? -10.796 0.674 8.160 1.00 88.94 203 THR A CA 1
ATOM 1573 C C . THR A 1 203 ? -10.413 -0.802 8.124 1.00 88.94 203 THR A C 1
ATOM 1575 O O . THR A 1 203 ? -10.221 -1.404 9.174 1.00 88.94 203 THR A O 1
ATOM 1578 N N . GLU A 1 204 ? -10.266 -1.385 6.934 1.00 83.56 204 GLU A N 1
ATOM 1579 C CA . GLU A 1 204 ? -9.889 -2.793 6.784 1.00 83.56 204 GLU A CA 1
ATOM 1580 C C . GLU A 1 204 ? -8.445 -3.056 7.239 1.00 83.56 204 GLU A C 1
ATOM 1582 O O . GLU A 1 204 ? -8.199 -3.997 7.993 1.00 83.56 204 GLU A O 1
ATOM 1587 N N . THR A 1 205 ? -7.486 -2.218 6.831 1.00 83.94 205 THR A N 1
ATOM 1588 C CA . THR A 1 205 ? -6.084 -2.345 7.263 1.00 83.94 205 THR A CA 1
ATOM 1589 C C . THR A 1 205 ? -5.939 -2.124 8.767 1.00 83.94 205 THR A C 1
ATOM 1591 O O . THR A 1 205 ? -5.192 -2.847 9.426 1.00 83.94 205 THR A O 1
ATOM 1594 N N . PHE A 1 206 ? -6.692 -1.175 9.323 1.00 89.31 206 PHE A N 1
ATOM 1595 C CA . PHE A 1 206 ? -6.717 -0.893 10.753 1.00 89.31 206 PHE A CA 1
ATOM 1596 C C . PHE A 1 206 ? -7.364 -2.031 11.553 1.00 89.31 206 PHE A C 1
ATOM 1598 O O . PHE A 1 206 ? -6.798 -2.472 12.546 1.00 89.31 206 PHE A O 1
ATOM 1605 N N . ALA A 1 207 ? -8.486 -2.589 11.088 1.00 87.06 207 ALA A N 1
ATOM 1606 C CA . ALA A 1 207 ? -9.115 -3.748 11.722 1.00 87.06 207 ALA A CA 1
ATOM 1607 C C . ALA A 1 207 ? -8.172 -4.952 11.780 1.00 87.06 207 ALA A C 1
ATOM 1609 O O . ALA A 1 207 ? -8.115 -5.640 12.793 1.00 87.06 207 ALA A O 1
ATOM 1610 N N . ARG A 1 208 ? -7.382 -5.181 10.727 1.00 80.69 208 ARG A N 1
ATOM 1611 C CA . ARG A 1 208 ? -6.357 -6.236 10.712 1.00 80.69 208 ARG A CA 1
ATOM 1612 C C . ARG A 1 208 ? -5.235 -5.975 11.707 1.00 80.69 208 ARG A C 1
ATOM 1614 O O . ARG A 1 208 ? -4.812 -6.901 12.383 1.00 80.69 208 ARG A O 1
ATOM 1621 N N . ALA A 1 209 ? -4.801 -4.723 11.843 1.00 81.88 209 ALA A N 1
ATOM 1622 C CA . ALA A 1 209 ? -3.840 -4.332 12.874 1.00 81.88 209 ALA A CA 1
ATOM 1623 C C . ALA A 1 209 ? -4.382 -4.494 14.307 1.00 81.88 209 ALA A C 1
ATOM 1625 O O . ALA A 1 209 ? -3.597 -4.526 15.242 1.00 81.88 209 ALA A O 1
ATOM 1626 N N . LEU A 1 210 ? -5.701 -4.615 14.480 1.00 80.75 210 LEU A N 1
ATOM 1627 C CA . LEU A 1 210 ? -6.367 -4.886 15.756 1.00 80.75 210 LEU A CA 1
ATOM 1628 C C . LEU A 1 210 ? -6.682 -6.380 15.970 1.00 80.75 210 LEU A C 1
ATOM 1630 O O . LEU A 1 210 ? -7.561 -6.707 16.765 1.00 80.75 210 LEU A O 1
ATOM 1634 N N . GLY A 1 211 ? -6.033 -7.290 15.235 1.00 73.69 211 GLY A N 1
ATOM 1635 C CA . GLY A 1 211 ? -6.315 -8.730 15.308 1.00 73.69 211 GLY A CA 1
ATOM 1636 C C . GLY A 1 211 ? -7.577 -9.165 14.548 1.00 73.69 211 GLY A C 1
ATOM 1637 O O . GLY A 1 211 ? -8.098 -10.254 14.769 1.00 73.69 211 GLY A O 1
ATOM 1638 N N . GLY A 1 212 ? -8.095 -8.323 13.648 1.00 74.31 212 GLY A N 1
ATOM 1639 C CA . GLY A 1 212 ? -9.238 -8.629 12.782 1.00 74.31 212 GLY A CA 1
ATOM 1640 C C . GLY A 1 212 ? -10.610 -8.200 13.316 1.00 74.31 212 GLY A C 1
ATOM 1641 O O . GLY A 1 212 ? -11.611 -8.412 12.624 1.00 74.31 212 GLY A O 1
ATOM 1642 N N . ASP A 1 213 ? -10.704 -7.567 14.494 1.00 80.62 213 ASP A N 1
ATOM 1643 C CA . ASP A 1 213 ? -11.988 -7.094 15.035 1.00 80.62 213 ASP A CA 1
ATOM 1644 C C . ASP A 1 213 ? -12.486 -5.829 14.308 1.00 80.62 213 ASP A C 1
ATOM 1646 O O . ASP A 1 213 ? -12.221 -4.684 14.687 1.00 80.62 213 ASP A O 1
ATOM 1650 N N . ARG A 1 214 ? -13.279 -6.048 13.252 1.00 85.19 214 ARG A N 1
ATOM 1651 C CA . ARG A 1 214 ? -13.926 -4.983 12.466 1.00 85.19 214 ARG A CA 1
ATOM 1652 C C . ARG A 1 214 ? -14.913 -4.137 13.275 1.00 85.19 214 ARG A C 1
ATOM 1654 O O . ARG A 1 214 ? -15.124 -2.974 12.934 1.00 85.19 214 ARG A O 1
ATOM 1661 N N . VAL A 1 215 ? -15.533 -4.694 14.318 1.00 87.25 215 VAL A N 1
ATOM 1662 C CA . VAL A 1 215 ? -16.500 -3.964 15.153 1.00 87.25 215 VAL A CA 1
ATOM 1663 C C . VAL A 1 215 ? -15.756 -2.982 16.050 1.00 87.25 215 VAL A C 1
ATOM 1665 O O . VAL A 1 215 ? -16.142 -1.815 16.122 1.00 87.25 215 VAL A O 1
ATOM 1668 N N . LEU A 1 216 ? -14.662 -3.427 16.675 1.00 88.12 216 LEU A N 1
ATOM 1669 C CA . LEU A 1 216 ? -13.795 -2.562 17.473 1.00 88.12 216 LEU A CA 1
ATOM 1670 C C . LEU A 1 216 ? -13.187 -1.442 16.622 1.00 88.12 216 LEU A C 1
ATOM 1672 O O . LEU A 1 216 ? -13.292 -0.272 16.987 1.00 88.12 216 LEU A O 1
ATOM 1676 N N . ALA A 1 217 ? -12.632 -1.786 15.455 1.00 89.25 217 ALA A N 1
ATOM 1677 C CA . ALA A 1 217 ? -12.059 -0.818 14.523 1.00 89.25 217 ALA A CA 1
ATOM 1678 C C . ALA A 1 217 ? -13.055 0.292 14.164 1.00 89.25 217 ALA A C 1
ATOM 1680 O O . ALA A 1 217 ? -12.731 1.477 14.219 1.00 89.25 217 ALA A O 1
ATOM 1681 N N . ARG A 1 218 ? -14.300 -0.086 13.856 1.00 89.19 218 ARG A N 1
ATOM 1682 C CA . ARG A 1 218 ? -15.364 0.862 13.528 1.00 89.19 218 ARG A CA 1
ATOM 1683 C C . ARG A 1 218 ? -15.745 1.750 14.717 1.00 89.19 218 ARG A C 1
ATOM 1685 O O . ARG A 1 218 ? -15.835 2.958 14.537 1.00 89.19 218 ARG A O 1
ATOM 1692 N N . ARG A 1 219 ? -15.887 1.188 15.926 1.00 89.44 219 ARG A N 1
ATOM 1693 C CA . ARG A 1 219 ? -16.173 1.959 17.156 1.00 89.44 219 ARG A CA 1
ATOM 1694 C C . ARG A 1 219 ? -15.083 2.987 17.472 1.00 89.44 219 ARG A C 1
ATOM 1696 O O . ARG A 1 219 ? -15.393 4.063 17.974 1.00 89.44 219 ARG A O 1
ATOM 1703 N N . ILE A 1 220 ? -13.821 2.654 17.202 1.00 90.38 220 ILE A N 1
ATOM 1704 C CA . ILE A 1 220 ? -12.691 3.577 17.369 1.00 90.38 220 ILE A CA 1
ATOM 1705 C C . ILE A 1 220 ? -12.764 4.710 16.335 1.00 90.38 220 ILE A C 1
ATOM 1707 O O . ILE A 1 220 ? -12.553 5.868 16.679 1.00 90.38 220 ILE A O 1
ATOM 1711 N N . LEU A 1 221 ? -13.091 4.390 15.080 1.00 89.06 221 LEU A N 1
ATOM 1712 C CA . LEU A 1 221 ? -13.145 5.360 13.978 1.00 89.06 221 LEU A CA 1
ATOM 1713 C C . LEU A 1 221 ? -14.367 6.287 14.007 1.00 89.06 221 LEU A C 1
ATOM 1715 O O . LEU A 1 221 ? -14.311 7.382 13.451 1.00 89.06 221 LEU A O 1
ATOM 1719 N N . GLU A 1 222 ? -15.471 5.848 14.608 1.00 85.88 222 GLU A N 1
ATOM 1720 C CA . GLU A 1 222 ? -16.711 6.626 14.738 1.00 85.88 222 GLU A CA 1
ATOM 1721 C C . GLU A 1 222 ? -16.666 7.640 15.892 1.00 85.88 222 GLU A C 1
ATOM 1723 O O . GLU A 1 222 ? -17.571 8.465 16.019 1.00 85.88 222 GLU A O 1
ATOM 1728 N N . GLU A 1 223 ? -15.623 7.619 16.725 1.00 85.31 223 GLU A N 1
ATOM 1729 C CA . GLU A 1 223 ? -15.489 8.581 17.812 1.00 85.31 223 GLU A CA 1
ATOM 1730 C C . GLU A 1 223 ? -15.197 10.003 17.275 1.00 85.31 223 GLU A C 1
ATOM 1732 O O . GLU A 1 223 ? -14.231 10.204 16.532 1.00 85.31 223 GLU A O 1
ATOM 1737 N N . PRO A 1 224 ? -15.988 11.020 17.671 1.00 74.75 224 PRO A N 1
ATOM 1738 C CA . PRO A 1 224 ? -15.888 12.370 17.111 1.00 74.75 224 PRO A CA 1
ATOM 1739 C C . PRO A 1 224 ? -14.619 13.134 17.516 1.00 74.75 224 PRO A C 1
ATOM 1741 O O . PRO A 1 224 ? -14.167 14.001 16.775 1.00 74.75 224 PRO A O 1
ATOM 1744 N N . THR A 1 225 ? -14.033 12.835 18.677 1.00 78.56 225 THR A N 1
ATOM 1745 C CA . THR A 1 225 ? -12.857 13.553 19.205 1.00 78.56 225 THR A CA 1
ATOM 1746 C C . THR A 1 225 ? -11.546 13.099 18.556 1.00 78.56 225 THR A C 1
ATOM 1748 O O . THR A 1 225 ? -10.543 13.802 18.645 1.00 78.56 225 THR A O 1
ATOM 1751 N N . GLY A 1 226 ? -11.532 11.917 17.925 1.00 83.31 226 GLY A N 1
ATOM 1752 C CA . GLY A 1 226 ? -10.321 11.277 17.410 1.00 83.31 226 GLY A CA 1
ATOM 1753 C C . GLY A 1 226 ? -9.373 10.759 18.498 1.00 83.31 226 GLY A C 1
ATOM 1754 O O . GLY A 1 226 ? -8.303 10.250 18.173 1.00 83.31 226 GLY A O 1
ATOM 1755 N N . GLN A 1 227 ? -9.736 10.845 19.780 1.00 88.25 227 GLN A N 1
ATOM 1756 C CA . GLN A 1 227 ? -8.874 10.446 20.891 1.00 88.25 227 GLN A CA 1
ATOM 1757 C C . GLN A 1 227 ? -8.606 8.940 20.905 1.00 88.25 227 GLN A C 1
ATOM 1759 O O . GLN A 1 227 ? -7.459 8.517 21.035 1.00 88.25 227 GLN A O 1
ATOM 1764 N N . ARG A 1 228 ? -9.635 8.118 20.715 1.00 90.31 228 ARG A N 1
ATOM 1765 C CA . ARG A 1 228 ? -9.536 6.661 20.608 1.00 90.31 228 ARG A CA 1
ATOM 1766 C C . ARG A 1 228 ? -8.698 6.243 19.417 1.00 90.31 228 ARG A C 1
ATOM 1768 O O . ARG A 1 228 ? -7.920 5.301 19.531 1.00 90.31 228 ARG A O 1
ATOM 1775 N N . LEU A 1 229 ? -8.824 6.951 18.294 1.00 91.31 229 LEU A N 1
ATOM 1776 C CA . LEU A 1 229 ? -7.981 6.703 17.130 1.00 91.31 229 LEU A CA 1
ATOM 1777 C C . LEU A 1 229 ? -6.515 7.032 17.440 1.00 91.31 229 LEU A C 1
ATOM 1779 O O . LEU A 1 229 ? -5.648 6.220 17.136 1.00 91.31 229 LEU A O 1
ATOM 1783 N N . ALA A 1 230 ? -6.238 8.165 18.093 1.00 90.31 230 ALA A N 1
ATOM 1784 C CA . ALA A 1 230 ? -4.881 8.552 18.487 1.00 90.31 230 ALA A CA 1
ATOM 1785 C C . ALA A 1 230 ? -4.255 7.521 19.437 1.00 90.31 230 ALA A C 1
ATOM 1787 O O . ALA A 1 230 ? -3.141 7.053 19.209 1.00 90.31 230 ALA A O 1
ATOM 1788 N N . VAL A 1 231 ? -5.006 7.123 20.468 1.00 90.00 231 VAL A N 1
ATOM 1789 C CA . VAL A 1 231 ? -4.607 6.097 21.436 1.00 90.00 231 VAL A CA 1
ATOM 1790 C C . VAL A 1 231 ? -4.314 4.779 20.730 1.00 90.00 231 VAL A C 1
ATOM 1792 O O . VAL A 1 231 ? -3.252 4.205 20.949 1.00 90.00 231 VAL A O 1
ATOM 1795 N N . ALA A 1 232 ? -5.200 4.318 19.846 1.00 90.00 232 ALA A N 1
ATOM 1796 C CA . ALA A 1 232 ? -5.003 3.061 19.138 1.00 90.00 232 ALA A CA 1
ATOM 1797 C C . ALA A 1 232 ? -3.783 3.099 18.205 1.00 90.00 232 ALA A C 1
ATOM 1799 O O . ALA A 1 232 ? -2.994 2.163 18.208 1.00 90.00 232 ALA A O 1
ATOM 1800 N N . LEU A 1 233 ? -3.580 4.174 17.436 1.00 88.56 233 LEU A N 1
ATOM 1801 C CA . LEU A 1 233 ? -2.429 4.290 16.532 1.00 88.56 233 LEU A CA 1
ATOM 1802 C C . LEU A 1 233 ? -1.097 4.293 17.298 1.00 88.56 233 LEU A C 1
ATOM 1804 O O . LEU A 1 233 ? -0.181 3.563 16.920 1.00 88.56 233 LEU A O 1
ATOM 1808 N N . ILE A 1 234 ? -1.009 5.037 18.406 1.00 85.31 234 ILE A N 1
ATOM 1809 C CA . ILE A 1 234 ? 0.190 5.071 19.259 1.00 85.31 234 ILE A CA 1
ATOM 1810 C C . ILE A 1 234 ? 0.398 3.730 19.971 1.00 85.31 234 ILE A C 1
ATOM 1812 O O . ILE A 1 234 ? 1.525 3.244 20.046 1.00 85.31 234 ILE A O 1
ATOM 1816 N N . ALA A 1 235 ? -0.673 3.102 20.467 1.00 80.19 235 ALA A N 1
ATOM 1817 C CA . ALA A 1 235 ? -0.609 1.786 21.101 1.00 80.19 235 ALA A CA 1
ATOM 1818 C C . ALA A 1 235 ? -0.097 0.707 20.142 1.00 80.19 235 ALA A C 1
ATOM 1820 O O . ALA A 1 235 ? 0.691 -0.153 20.529 1.00 80.19 235 ALA A O 1
ATOM 1821 N N . LEU A 1 236 ? -0.500 0.795 18.875 1.00 82.94 236 LEU A N 1
ATOM 1822 C CA . LEU A 1 236 ? -0.017 -0.077 17.816 1.00 82.94 236 LEU A CA 1
ATOM 1823 C C . LEU A 1 236 ? 1.389 0.314 17.316 1.00 82.94 236 LEU A C 1
ATOM 1825 O O . LEU A 1 236 ? 1.933 -0.359 16.448 1.00 82.94 236 LEU A O 1
ATOM 1829 N N . GLY A 1 237 ? 2.021 1.364 17.845 1.00 74.19 237 GLY A N 1
ATOM 1830 C CA . GLY A 1 237 ? 3.402 1.729 17.517 1.00 74.19 237 GLY A CA 1
ATOM 1831 C C . GLY A 1 237 ? 3.570 2.626 16.286 1.00 74.19 237 GLY A C 1
ATOM 1832 O O . GLY A 1 237 ? 4.666 2.679 15.723 1.00 74.19 237 GLY A O 1
ATOM 1833 N N . MET A 1 238 ? 2.521 3.339 15.860 1.00 83.12 238 MET A N 1
ATOM 1834 C CA . MET A 1 238 ? 2.661 4.478 14.946 1.00 83.12 238 MET A CA 1
ATOM 1835 C C . MET A 1 238 ? 3.330 5.644 15.686 1.00 83.12 238 MET A C 1
ATOM 1837 O O . MET A 1 238 ? 3.027 5.911 16.848 1.00 83.12 238 MET A O 1
ATOM 1841 N N . ASN A 1 239 ? 4.250 6.345 15.024 1.00 80.38 239 ASN A N 1
ATOM 1842 C CA . ASN A 1 239 ? 4.936 7.485 15.631 1.00 80.38 239 ASN A CA 1
ATOM 1843 C C . ASN A 1 239 ? 4.011 8.711 15.744 1.00 80.38 239 ASN A C 1
ATOM 1845 O O . ASN A 1 239 ? 2.933 8.767 15.142 1.00 80.38 239 ASN A O 1
ATOM 1849 N N . HIS A 1 240 ? 4.436 9.711 16.516 1.00 82.12 240 HIS A N 1
ATOM 1850 C CA . HIS A 1 240 ? 3.637 10.914 16.747 1.00 82.12 240 HIS A CA 1
ATOM 1851 C C . HIS A 1 240 ? 3.399 11.723 15.459 1.00 82.12 240 HIS A C 1
ATOM 1853 O O . HIS A 1 240 ? 2.295 12.221 15.265 1.00 82.12 240 HIS A O 1
ATOM 1859 N N . ALA A 1 241 ? 4.378 11.812 14.553 1.00 80.06 241 ALA A N 1
ATOM 1860 C CA . ALA A 1 241 ? 4.250 12.573 13.307 1.00 80.06 241 ALA A CA 1
ATOM 1861 C C . ALA A 1 241 ? 3.195 11.970 12.358 1.00 80.06 241 ALA A C 1
ATOM 1863 O O . ALA A 1 241 ? 2.292 12.670 11.896 1.00 80.06 241 ALA A O 1
ATOM 1864 N N . ASP A 1 242 ? 3.258 10.659 12.129 1.00 84.25 242 ASP A N 1
ATOM 1865 C CA . ASP A 1 242 ? 2.302 9.901 11.323 1.00 84.25 242 ASP A CA 1
ATOM 1866 C C . ASP A 1 242 ? 0.918 9.899 11.978 1.00 84.25 242 ASP A C 1
ATOM 1868 O O . ASP A 1 242 ? -0.089 10.074 11.291 1.00 84.25 242 ASP A O 1
ATOM 1872 N N . THR A 1 243 ? 0.850 9.785 13.309 1.00 86.75 243 THR A N 1
ATOM 1873 C CA . THR A 1 243 ? -0.420 9.857 14.049 1.00 86.75 243 THR A CA 1
ATOM 1874 C C . THR A 1 243 ? -1.078 11.226 13.870 1.00 86.75 243 THR A C 1
ATOM 1876 O O . THR A 1 243 ? -2.245 11.291 13.478 1.00 86.75 243 THR A O 1
ATOM 1879 N N . SER A 1 244 ? -0.332 12.318 14.073 1.00 87.00 244 SER A N 1
ATOM 1880 C CA . SER A 1 244 ? -0.814 13.689 13.853 1.00 87.00 244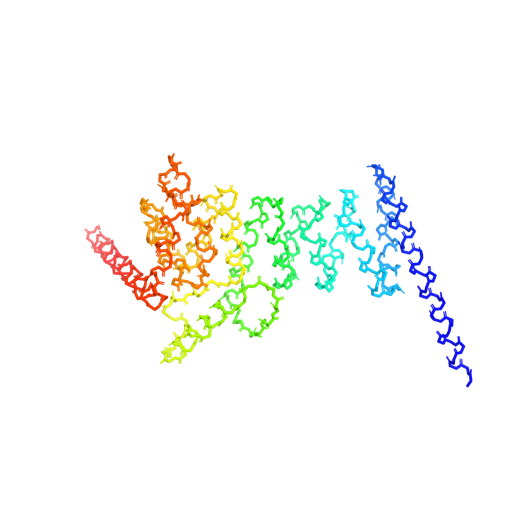 SER A CA 1
ATOM 1881 C C . SER A 1 244 ? -1.216 13.939 12.399 1.00 87.00 244 SER A C 1
ATOM 1883 O O . SER A 1 244 ? -2.156 14.686 12.130 1.00 87.00 244 SER A O 1
ATOM 1885 N N . TYR A 1 245 ? -0.558 13.280 11.442 1.00 85.94 245 TYR A N 1
ATOM 1886 C CA . TYR A 1 245 ? -0.926 13.351 10.032 1.00 85.94 245 TYR A CA 1
ATOM 1887 C C . TYR A 1 245 ? -2.233 12.604 9.720 1.00 85.94 245 TYR A C 1
ATOM 1889 O O . TYR A 1 245 ? -3.080 13.104 8.969 1.00 85.94 245 TYR A O 1
ATOM 1897 N N . VAL A 1 246 ? -2.410 11.400 10.265 1.00 88.38 246 VAL A N 1
ATOM 1898 C CA . VAL A 1 246 ? -3.556 10.524 9.982 1.00 88.38 246 VAL A CA 1
ATOM 1899 C C . VAL A 1 246 ? -4.834 11.030 10.653 1.00 88.38 246 VAL A C 1
ATOM 1901 O O . VAL A 1 246 ? -5.893 11.028 10.015 1.00 88.38 246 VAL A O 1
ATOM 1904 N N . LEU A 1 247 ? -4.744 11.500 11.902 1.00 88.50 247 LEU A N 1
ATOM 1905 C CA . LEU A 1 247 ? -5.897 11.858 12.733 1.00 88.50 247 LEU A CA 1
ATOM 1906 C C . LEU A 1 247 ? -6.902 12.805 12.051 1.00 88.50 247 LEU A C 1
ATOM 1908 O O . LEU A 1 247 ? -8.056 12.405 11.891 1.00 88.50 247 LEU A O 1
ATOM 1912 N N . PRO A 1 248 ? -6.511 14.007 11.576 1.00 85.50 248 PRO A N 1
ATOM 1913 C CA . PRO A 1 248 ? -7.458 14.984 11.029 1.00 85.50 248 PRO A CA 1
ATOM 1914 C C . PRO A 1 248 ? -8.063 14.559 9.682 1.00 85.50 248 PRO A C 1
ATOM 1916 O O . PRO A 1 248 ? -9.046 15.140 9.227 1.00 85.50 248 PRO A O 1
ATOM 1919 N N . ARG A 1 249 ? -7.478 13.557 9.012 1.00 84.06 249 ARG A N 1
ATOM 1920 C CA . ARG A 1 249 ? -7.936 13.064 7.701 1.00 84.06 249 ARG A CA 1
ATOM 1921 C C . ARG A 1 249 ? -8.956 11.935 7.832 1.00 84.06 249 ARG A C 1
ATOM 1923 O O . ARG A 1 249 ? -9.826 11.784 6.971 1.00 84.06 249 ARG A O 1
ATOM 1930 N N . ILE A 1 250 ? -8.850 11.146 8.898 1.00 84.81 250 ILE A N 1
ATOM 1931 C CA . ILE A 1 250 ? -9.684 9.963 9.129 1.00 84.81 250 ILE A CA 1
ATOM 1932 C C . ILE A 1 250 ? -10.754 10.207 10.186 1.00 84.81 250 ILE A C 1
ATOM 1934 O O . ILE A 1 250 ? -11.899 9.803 9.976 1.00 84.81 250 ILE A O 1
ATOM 1938 N N . ALA A 1 251 ? -10.424 10.863 11.296 1.00 75.81 251 ALA A N 1
ATOM 1939 C CA . ALA A 1 251 ? -11.411 11.162 12.320 1.00 75.81 251 ALA A CA 1
ATOM 1940 C C . ALA A 1 251 ? -12.440 12.168 11.780 1.00 75.81 251 ALA A C 1
ATOM 1942 O O . ALA A 1 251 ? -12.158 12.976 10.892 1.00 75.81 251 ALA A O 1
ATOM 1943 N N . ALA A 1 252 ? -13.670 12.103 12.283 1.00 65.19 252 ALA A N 1
ATOM 1944 C CA . ALA A 1 252 ? -14.715 13.076 11.968 1.00 65.19 252 ALA A CA 1
ATOM 1945 C C . ALA A 1 252 ? -14.518 14.387 12.757 1.00 65.19 252 ALA A C 1
ATOM 1947 O O . ALA A 1 252 ? -15.483 14.949 13.263 1.00 65.19 252 ALA A O 1
ATOM 1948 N N . ILE A 1 253 ? -13.269 14.846 12.887 1.00 61.97 253 ILE A N 1
ATOM 1949 C CA . ILE A 1 253 ? -12.945 16.088 13.588 1.00 61.97 253 ILE A CA 1
ATOM 1950 C C . ILE A 1 253 ? -13.497 17.243 12.752 1.00 61.97 253 ILE A C 1
ATOM 1952 O O . ILE A 1 253 ? -13.328 17.269 11.526 1.00 61.97 253 ILE A O 1
ATOM 1956 N N . ASP A 1 254 ? -14.205 18.152 13.415 1.00 57.97 254 ASP A N 1
ATOM 1957 C CA . ASP A 1 254 ? -14.814 19.317 12.788 1.00 57.97 254 ASP A CA 1
ATOM 1958 C C . ASP A 1 254 ? -13.739 20.154 12.075 1.00 57.97 254 ASP A C 1
ATOM 1960 O O . ASP A 1 254 ? -12.756 20.578 12.677 1.00 57.97 254 ASP A O 1
ATOM 1964 N N . ARG A 1 255 ? -13.901 20.339 10.760 1.00 59.03 255 ARG A N 1
ATOM 1965 C CA . ARG A 1 255 ? -12.910 20.968 9.867 1.00 59.03 255 ARG A CA 1
ATOM 1966 C C . ARG A 1 255 ? -13.141 22.469 9.684 1.00 59.03 255 ARG A C 1
ATOM 1968 O O . ARG A 1 255 ? -12.558 23.057 8.774 1.00 59.03 255 ARG A O 1
ATOM 1975 N N . GLN A 1 256 ? -13.998 23.075 10.505 1.00 58.56 256 GLN A N 1
ATOM 1976 C CA . GLN A 1 256 ? -14.382 24.480 10.378 1.00 58.56 256 GLN A CA 1
ATOM 1977 C C . GLN A 1 256 ? -13.182 25.442 10.510 1.00 58.56 256 GLN A C 1
ATOM 1979 O O . GLN A 1 256 ? -13.177 26.487 9.864 1.00 58.56 256 GLN A O 1
ATOM 1984 N N . ASP A 1 257 ? -12.148 25.065 11.276 1.00 65.25 257 ASP A N 1
ATOM 1985 C CA . ASP A 1 257 ? -10.891 25.813 11.408 1.00 65.25 257 ASP A CA 1
ATOM 1986 C C . ASP A 1 257 ? -9.673 24.872 11.409 1.00 65.25 257 ASP A C 1
ATOM 1988 O O . ASP A 1 257 ? -9.439 24.095 12.341 1.00 65.25 257 ASP A O 1
ATOM 1992 N N . ARG A 1 258 ? -8.895 24.925 10.325 1.00 65.19 258 ARG A N 1
ATOM 1993 C CA . ARG A 1 258 ? -7.777 24.011 10.081 1.00 65.19 258 ARG A CA 1
ATOM 1994 C C . ARG A 1 258 ? -6.593 24.252 11.019 1.00 65.19 258 ARG A C 1
ATOM 1996 O O . ARG A 1 258 ? -6.007 23.274 11.475 1.00 65.19 258 ARG A O 1
ATOM 2003 N N . GLU A 1 259 ? -6.265 25.505 11.328 1.00 66.81 259 GLU A N 1
ATOM 2004 C CA . GLU A 1 259 ? -5.126 25.842 12.199 1.00 66.81 259 GLU A CA 1
ATOM 2005 C C . GLU A 1 259 ? -5.411 25.427 13.646 1.00 66.81 259 GLU A C 1
ATOM 2007 O O . GLU A 1 259 ? -4.589 24.775 14.295 1.00 66.81 259 GLU A O 1
ATOM 2012 N N . THR A 1 260 ? -6.628 25.704 14.120 1.00 71.75 260 THR A N 1
ATOM 2013 C CA . THR A 1 260 ? -7.088 25.276 15.448 1.00 71.75 260 THR A CA 1
ATOM 2014 C C . THR A 1 260 ? -7.135 23.748 15.567 1.00 71.75 260 THR A C 1
ATOM 2016 O O . THR A 1 260 ? -6.796 23.193 16.615 1.00 71.75 260 THR A O 1
ATOM 2019 N N . THR A 1 261 ? -7.495 23.050 14.484 1.00 74.31 261 THR A N 1
ATOM 2020 C CA . THR A 1 261 ? -7.507 21.581 14.443 1.00 74.31 261 THR A CA 1
ATOM 2021 C C . THR A 1 261 ? -6.098 20.995 14.510 1.00 74.31 261 THR A C 1
ATOM 2023 O O . THR A 1 261 ? -5.862 20.084 15.300 1.00 74.31 261 THR A O 1
ATOM 2026 N N . GLU A 1 262 ? -5.152 21.506 13.717 1.00 76.12 262 GLU A N 1
ATOM 2027 C CA . GLU A 1 262 ? -3.767 21.010 13.702 1.00 76.12 262 GLU A CA 1
ATOM 2028 C C . GLU A 1 262 ? -3.103 21.181 15.083 1.00 76.12 262 GLU A C 1
ATOM 2030 O O . GLU A 1 262 ? -2.575 20.211 15.630 1.00 76.12 262 GLU A O 1
ATOM 2035 N N . PHE A 1 263 ? -3.256 22.346 15.724 1.00 78.31 263 PHE A N 1
ATOM 2036 C CA . PHE A 1 263 ? -2.738 22.585 17.077 1.00 78.31 263 PHE A CA 1
ATOM 2037 C C . PHE A 1 263 ? -3.377 21.674 18.143 1.00 78.31 263 PHE A C 1
ATOM 2039 O O . PHE A 1 263 ? -2.694 21.160 19.034 1.00 78.31 263 PHE A O 1
ATOM 2046 N N . ALA A 1 264 ? -4.692 21.443 18.067 1.00 80.81 264 ALA A N 1
ATOM 2047 C CA . ALA A 1 264 ? -5.391 20.553 18.993 1.00 80.81 264 ALA A CA 1
ATOM 2048 C C . ALA A 1 264 ? -4.930 19.093 18.851 1.00 80.81 264 ALA A C 1
ATOM 2050 O O . ALA A 1 264 ? -4.761 18.403 19.859 1.00 80.81 264 ALA A O 1
ATOM 2051 N N . VAL A 1 265 ? -4.685 18.642 17.616 1.00 84.56 265 VAL A N 1
ATOM 2052 C CA . VAL A 1 265 ? -4.161 17.302 17.323 1.00 84.56 265 VAL A CA 1
ATOM 2053 C C . VAL A 1 265 ? -2.741 17.143 17.852 1.00 84.56 265 VAL A C 1
ATOM 2055 O O . VAL A 1 265 ? -2.470 16.159 18.537 1.00 84.56 265 VAL A O 1
ATOM 2058 N N . GLU A 1 266 ? -1.853 18.106 17.608 1.00 83.75 266 GLU A N 1
ATOM 2059 C CA . GLU A 1 266 ? -0.482 18.055 18.128 1.00 83.75 266 GLU A CA 1
ATOM 2060 C C . GLU A 1 266 ? -0.454 18.018 19.656 1.00 83.75 266 GLU A C 1
ATOM 2062 O O . GLU A 1 266 ? 0.254 17.201 20.247 1.00 83.75 266 GLU A O 1
ATOM 2067 N N . LYS A 1 267 ? -1.277 18.843 20.314 1.00 85.00 267 LYS A N 1
ATOM 2068 C CA . LYS A 1 267 ? -1.399 18.842 21.776 1.00 85.00 267 LYS A CA 1
ATOM 2069 C C . LYS A 1 267 ? -1.927 17.508 22.307 1.00 85.00 267 LYS A C 1
ATOM 2071 O O . LYS A 1 267 ? -1.413 17.006 23.307 1.00 85.00 267 LYS A O 1
ATOM 2076 N N . LEU A 1 268 ? -2.942 16.936 21.656 1.00 86.81 268 LEU A N 1
ATOM 2077 C CA . LEU A 1 268 ? -3.489 15.628 22.011 1.00 86.81 268 LEU A CA 1
ATOM 2078 C C . LEU A 1 268 ? -2.406 14.554 21.882 1.00 86.81 268 LEU A C 1
ATOM 2080 O O . LEU A 1 268 ? -2.080 13.899 22.869 1.00 86.81 268 LEU A O 1
ATOM 2084 N N . VAL A 1 269 ? -1.806 14.423 20.700 1.00 86.12 269 VAL A N 1
ATOM 2085 C CA . VAL A 1 269 ? -0.797 13.405 20.388 1.00 86.12 269 VAL A CA 1
ATOM 2086 C C . VAL A 1 269 ? 0.444 13.553 21.271 1.00 86.12 269 VAL A C 1
ATOM 2088 O O . VAL A 1 269 ? 0.951 12.547 21.758 1.00 86.12 269 VAL A O 1
ATOM 2091 N N . GLY A 1 270 ? 0.899 14.776 21.551 1.00 82.06 270 GLY A N 1
ATOM 2092 C CA . GLY A 1 270 ? 2.035 15.038 22.442 1.00 82.06 270 GLY A CA 1
ATOM 2093 C C . GLY A 1 270 ? 1.767 14.721 23.918 1.00 82.06 270 GLY A C 1
ATOM 2094 O O . GLY A 1 270 ? 2.705 14.487 24.677 1.00 82.06 270 GLY A O 1
ATOM 2095 N N . SER A 1 271 ? 0.500 14.677 24.342 1.00 87.94 271 SER A N 1
ATOM 2096 C CA . SER A 1 271 ? 0.128 14.308 25.717 1.00 87.94 271 SER A CA 1
ATOM 2097 C C . SER A 1 271 ? 0.038 12.794 25.947 1.00 87.94 271 SER A C 1
ATOM 2099 O O . SER A 1 271 ? 0.046 12.336 27.094 1.00 87.94 271 SER A O 1
ATOM 2101 N N . LEU A 1 272 ? -0.051 12.007 24.870 1.00 86.00 272 LEU A N 1
ATOM 2102 C CA . LEU A 1 272 ? -0.269 10.568 24.933 1.00 86.00 272 LEU A CA 1
ATOM 2103 C C . LEU A 1 272 ? 1.038 9.823 25.212 1.00 86.00 272 LEU A C 1
ATOM 2105 O O . LEU A 1 272 ? 2.012 9.918 24.470 1.00 86.00 272 LEU A O 1
ATOM 2109 N N . LYS A 1 273 ? 1.039 9.027 26.286 1.00 79.19 273 LYS A N 1
ATOM 2110 C CA . LYS A 1 273 ? 2.152 8.135 26.626 1.00 79.19 273 LYS A CA 1
ATOM 2111 C C . LYS A 1 273 ? 1.906 6.752 26.022 1.00 79.19 273 LYS A C 1
ATOM 2113 O O . LYS A 1 273 ? 0.857 6.170 26.319 1.00 79.19 273 LYS A O 1
ATOM 2118 N N . PRO A 1 274 ? 2.863 6.169 25.280 1.00 72.81 274 PRO A N 1
ATOM 2119 C CA . PRO A 1 274 ? 2.661 4.876 24.629 1.00 72.81 274 PRO A CA 1
ATOM 2120 C C . PRO A 1 274 ? 2.228 3.752 25.577 1.00 72.81 274 PRO A C 1
ATOM 2122 O O . PRO A 1 274 ? 1.282 3.031 25.282 1.00 72.81 274 PRO A O 1
ATOM 2125 N N . ALA A 1 275 ? 2.837 3.657 26.765 1.00 68.38 275 ALA A N 1
ATOM 2126 C CA . ALA A 1 275 ? 2.483 2.638 27.757 1.00 68.38 275 ALA A CA 1
ATOM 2127 C C . ALA A 1 275 ? 1.018 2.731 28.226 1.00 68.38 275 ALA A C 1
ATOM 2129 O O . ALA A 1 275 ? 0.350 1.711 28.355 1.00 68.38 275 ALA A O 1
ATOM 2130 N N . ALA A 1 276 ? 0.505 3.948 28.441 1.00 72.81 276 ALA A N 1
ATOM 2131 C CA . ALA A 1 276 ? -0.891 4.155 28.825 1.00 72.81 276 ALA A CA 1
ATOM 2132 C C . ALA A 1 276 ? -1.841 3.811 27.670 1.00 72.81 276 ALA A C 1
ATOM 2134 O O . ALA A 1 276 ? -2.872 3.182 27.885 1.00 72.81 276 ALA A O 1
ATOM 2135 N N . CYS A 1 277 ? -1.459 4.152 26.436 1.00 78.75 277 CYS A N 1
ATOM 2136 C CA . CYS A 1 277 ? -2.265 3.857 25.255 1.00 78.75 277 CYS A CA 1
ATOM 2137 C C . CYS A 1 277 ? -2.449 2.349 25.038 1.00 78.75 277 CYS A C 1
ATOM 2139 O O . CYS A 1 277 ? -3.534 1.902 24.679 1.00 78.75 277 CYS A O 1
ATOM 2141 N N . ILE A 1 278 ? -1.403 1.560 25.288 1.00 73.50 278 ILE A N 1
ATOM 2142 C CA . ILE A 1 278 ? -1.452 0.096 25.163 1.00 73.50 278 ILE A CA 1
ATOM 2143 C C . ILE A 1 278 ? -2.403 -0.510 26.186 1.00 73.50 278 ILE A C 1
ATOM 2145 O O . ILE A 1 278 ? -3.196 -1.378 25.836 1.00 73.50 278 ILE A O 1
ATOM 2149 N N . GLN A 1 279 ? -2.349 -0.041 27.435 1.00 71.12 279 GLN A N 1
ATOM 2150 C CA . GLN A 1 279 ? -3.250 -0.517 28.487 1.00 71.12 279 GLN A CA 1
ATOM 2151 C C . GLN A 1 279 ? -4.717 -0.227 28.145 1.00 71.12 279 GLN A C 1
ATOM 2153 O O . GLN A 1 279 ? -5.562 -1.108 28.283 1.00 71.12 279 GLN A O 1
ATOM 2158 N N . GLU A 1 280 ? -5.009 0.971 27.634 1.00 82.38 280 GLU A N 1
ATOM 2159 C CA . GLU A 1 280 ? -6.350 1.334 27.160 1.00 82.38 280 GLU A CA 1
ATOM 2160 C C . GLU A 1 280 ? -6.814 0.429 26.009 1.00 82.38 280 GLU A C 1
ATOM 2162 O O . GLU A 1 280 ? -7.914 -0.123 26.056 1.00 82.38 280 GLU A O 1
ATOM 2167 N N . LEU A 1 281 ? -5.957 0.210 25.004 1.00 83.44 281 LEU A N 1
ATOM 2168 C CA . LEU A 1 281 ? -6.296 -0.626 23.852 1.00 83.44 281 LEU A CA 1
ATOM 2169 C C . LEU A 1 281 ? -6.574 -2.085 24.252 1.00 83.44 281 LEU A C 1
ATOM 2171 O O . LEU A 1 281 ? -7.563 -2.668 23.801 1.00 83.44 281 LEU A O 1
ATOM 2175 N N . LEU A 1 282 ? -5.745 -2.654 25.131 1.00 77.12 282 LEU A N 1
ATOM 2176 C CA . LEU A 1 282 ? -5.942 -3.995 25.692 1.00 77.12 282 LEU A CA 1
ATOM 2177 C C . LEU A 1 282 ? -7.250 -4.094 26.487 1.00 77.12 282 LEU A C 1
ATOM 2179 O O . LEU A 1 282 ? -7.952 -5.107 26.415 1.00 77.12 282 LEU A O 1
ATOM 2183 N N . GLY A 1 283 ? -7.606 -3.033 27.215 1.00 79.12 283 GLY A N 1
ATOM 2184 C CA . GLY A 1 283 ? -8.888 -2.924 27.905 1.00 79.12 283 GLY A CA 1
ATOM 2185 C C . GLY A 1 283 ? -10.067 -3.053 26.940 1.00 79.12 283 GLY A C 1
ATOM 2186 O O . GLY A 1 283 ? -10.971 -3.858 27.177 1.00 79.12 283 GLY A O 1
ATOM 2187 N N . TRP A 1 284 ? -10.025 -2.338 25.812 1.00 87.81 284 TRP A N 1
ATOM 2188 C CA . TRP A 1 284 ? -11.084 -2.394 24.797 1.00 87.81 284 TRP A CA 1
ATOM 2189 C C . TRP A 1 284 ? -11.172 -3.760 24.106 1.00 87.81 284 TRP A C 1
ATOM 2191 O O . TRP A 1 284 ? -12.274 -4.251 23.857 1.00 87.81 284 TRP A O 1
ATOM 2201 N N . GLN A 1 285 ? -10.033 -4.396 23.816 1.00 81.25 285 GLN A N 1
ATOM 22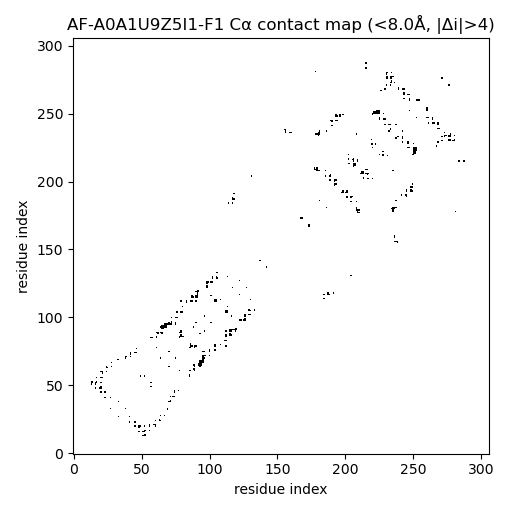02 C CA . GLN A 1 285 ? -9.997 -5.751 23.249 1.00 81.25 285 GLN A CA 1
ATOM 2203 C C . GLN A 1 285 ? -10.601 -6.777 24.221 1.00 81.25 285 GLN A C 1
ATOM 2205 O O . GLN A 1 285 ? -11.474 -7.556 23.839 1.00 81.25 285 GLN A O 1
ATOM 2210 N N . THR A 1 286 ? -10.235 -6.710 25.504 1.00 77.00 286 THR A N 1
ATOM 2211 C CA . THR A 1 286 ? -10.767 -7.606 26.545 1.00 77.00 286 THR A CA 1
ATOM 2212 C C . THR A 1 286 ? -12.277 -7.424 26.741 1.00 77.00 286 THR A C 1
ATOM 2214 O O . THR A 1 286 ? -13.019 -8.390 26.944 1.00 77.00 286 THR A O 1
ATOM 2217 N N . GLU A 1 287 ? -12.767 -6.182 26.689 1.00 83.50 287 GLU A N 1
ATOM 2218 C CA . GLU A 1 287 ? -14.202 -5.885 26.743 1.00 83.50 287 GLU A CA 1
ATOM 2219 C C . GLU A 1 287 ? -14.941 -6.503 25.548 1.00 83.50 287 GLU A C 1
ATOM 2221 O O . GLU A 1 287 ? -15.963 -7.171 25.726 1.00 83.50 287 GLU A O 1
ATOM 2226 N N . ARG A 1 288 ? -14.386 -6.370 24.340 1.00 87.25 288 ARG A N 1
ATOM 2227 C CA . ARG A 1 288 ? -14.944 -6.963 23.118 1.00 87.25 288 ARG A CA 1
ATOM 2228 C C . ARG A 1 288 ? -15.001 -8.484 23.168 1.00 87.25 288 ARG A C 1
ATOM 2230 O O . ARG A 1 288 ? -16.015 -9.056 22.775 1.00 87.25 288 ARG A O 1
ATOM 2237 N N . GLU A 1 289 ? -13.978 -9.140 23.698 1.00 75.75 289 GLU A N 1
ATOM 2238 C CA . GLU A 1 289 ? -13.981 -10.594 23.898 1.00 75.75 289 GLU A CA 1
ATOM 2239 C C . GLU A 1 289 ? -15.048 -11.052 24.899 1.00 75.75 289 GLU A C 1
ATOM 2241 O O . GLU A 1 289 ? -15.689 -12.094 24.731 1.00 75.75 289 GLU A O 1
ATOM 2246 N N . ARG A 1 290 ? -15.283 -10.267 25.955 1.00 78.31 290 ARG A N 1
ATOM 2247 C CA . ARG A 1 290 ? -16.370 -10.539 26.904 1.00 78.31 290 ARG A CA 1
ATOM 2248 C C . ARG A 1 290 ? -17.735 -10.399 26.237 1.00 78.31 290 ARG A C 1
ATOM 2250 O O . ARG A 1 290 ? -18.581 -11.274 26.423 1.00 78.31 290 ARG A O 1
ATOM 2257 N N . GLU A 1 291 ? -17.942 -9.347 25.446 1.00 83.81 291 GLU A N 1
ATOM 2258 C CA . GLU A 1 291 ? -19.179 -9.147 24.682 1.00 83.81 291 GLU A CA 1
ATOM 2259 C C . GLU A 1 291 ? -19.451 -10.312 23.720 1.00 83.81 291 GLU A C 1
ATOM 2261 O O . GLU A 1 291 ? -20.576 -10.815 23.661 1.00 83.81 291 GLU A O 1
ATOM 2266 N N . THR A 1 292 ? -18.436 -10.759 22.970 1.00 80.56 292 THR A N 1
ATOM 2267 C CA . THR A 1 292 ? -18.589 -11.854 22.000 1.00 80.56 292 THR A CA 1
ATOM 2268 C C . THR A 1 292 ? -18.889 -13.182 22.687 1.00 80.56 292 THR A C 1
ATOM 2270 O O . THR A 1 292 ? -19.775 -13.904 22.226 1.00 80.56 292 THR A O 1
ATOM 2273 N N . ARG A 1 293 ? -18.237 -13.482 23.819 1.00 78.38 293 ARG A N 1
ATOM 2274 C CA . ARG A 1 293 ? -18.518 -14.690 24.608 1.00 78.38 293 ARG A CA 1
ATOM 2275 C C . ARG A 1 293 ? -19.949 -14.707 25.145 1.00 78.38 293 ARG A C 1
ATOM 2277 O O . ARG A 1 293 ? -20.659 -15.688 24.950 1.00 78.38 293 ARG A O 1
ATOM 2284 N N . VAL A 1 294 ? -20.405 -13.604 25.741 1.00 84.44 294 VAL A N 1
ATOM 2285 C CA . VAL A 1 294 ? -21.782 -13.489 26.259 1.00 84.44 294 VAL A CA 1
ATOM 2286 C C . VAL A 1 294 ? -22.814 -13.610 25.132 1.00 84.44 294 VAL A C 1
ATOM 2288 O O . VAL A 1 294 ? -23.870 -14.216 25.315 1.00 84.44 294 VAL A O 1
ATOM 2291 N N . ALA A 1 295 ? -22.532 -13.048 23.953 1.00 80.88 295 ALA A N 1
ATOM 2292 C CA . ALA A 1 295 ? -23.406 -13.187 22.790 1.00 80.88 295 ALA A CA 1
ATOM 2293 C C . ALA A 1 295 ? -23.487 -14.643 22.295 1.00 80.88 295 ALA A C 1
ATOM 2295 O O . ALA A 1 295 ? -24.583 -15.119 21.994 1.00 80.88 295 ALA A O 1
ATOM 2296 N N . ALA A 1 296 ? -22.359 -15.359 22.263 1.00 79.06 296 ALA A N 1
ATOM 2297 C CA . ALA A 1 296 ? -22.307 -16.768 21.877 1.00 79.06 296 ALA A CA 1
ATOM 2298 C C . ALA A 1 296 ? -23.092 -17.663 22.852 1.00 79.06 296 ALA A C 1
ATOM 2300 O O . ALA A 1 296 ? -23.914 -18.467 22.415 1.00 79.06 296 ALA A O 1
ATOM 2301 N N . GLU A 1 297 ? -22.924 -17.458 24.163 1.00 82.12 297 GLU A N 1
ATOM 2302 C CA . GLU A 1 297 ? -23.656 -18.188 25.210 1.00 82.12 297 GLU A CA 1
ATOM 2303 C C . GLU A 1 297 ? -25.176 -17.978 25.099 1.00 82.12 297 GLU A C 1
ATOM 2305 O O . GLU A 1 297 ? -25.953 -18.933 25.177 1.00 82.12 297 GLU A O 1
ATOM 2310 N N . LYS A 1 298 ? -25.621 -16.739 24.842 1.00 78.88 298 LYS A N 1
ATOM 2311 C CA . LYS A 1 298 ? -27.044 -16.432 24.607 1.00 78.88 298 LYS A CA 1
ATOM 2312 C C . LYS A 1 298 ? -27.584 -17.106 23.346 1.00 78.88 298 LYS A C 1
ATOM 2314 O O . LYS A 1 298 ? -28.714 -17.592 23.349 1.00 78.88 298 LYS A O 1
ATOM 2319 N N . GLN A 1 299 ? -26.795 -17.138 22.273 1.00 76.81 299 GLN A N 1
ATOM 2320 C CA . GLN A 1 299 ? -27.195 -17.757 21.010 1.00 76.81 299 GLN A CA 1
ATOM 2321 C C . GLN A 1 299 ? -27.275 -19.287 21.121 1.00 76.81 299 GLN A C 1
ATOM 2323 O O . GLN A 1 299 ? -28.153 -19.902 20.516 1.00 76.81 299 GLN A O 1
ATOM 2328 N N . GLU A 1 300 ? -26.404 -19.906 21.919 1.00 74.75 300 GLU A N 1
ATOM 2329 C CA . GLU A 1 300 ? -26.441 -21.341 22.200 1.00 74.75 300 GLU A CA 1
ATOM 2330 C C . GLU A 1 300 ? -27.611 -21.721 23.120 1.00 74.75 300 GLU A C 1
ATOM 2332 O O . GLU A 1 300 ? -28.312 -22.695 22.844 1.00 74.75 300 GLU A O 1
ATOM 2337 N N . ALA A 1 301 ? -27.892 -20.920 24.153 1.00 77.62 301 ALA A N 1
ATOM 2338 C CA . ALA A 1 301 ? -29.060 -21.110 25.014 1.00 77.62 301 ALA A CA 1
ATOM 2339 C C . ALA A 1 301 ? -30.377 -21.045 24.220 1.00 77.62 301 ALA A C 1
ATOM 2341 O O . ALA A 1 301 ? -31.235 -21.907 24.395 1.00 77.62 301 ALA A O 1
ATOM 2342 N N . ALA A 1 302 ? -30.497 -20.091 23.289 1.00 76.56 302 ALA A N 1
ATOM 2343 C CA . ALA A 1 302 ? -31.663 -19.959 22.414 1.00 76.56 302 ALA A CA 1
ATOM 2344 C C . ALA A 1 302 ? -31.834 -21.139 21.436 1.00 76.56 302 ALA A C 1
ATOM 2346 O O . ALA A 1 302 ? -32.959 -21.485 21.087 1.00 76.56 302 ALA A O 1
ATOM 2347 N N . ARG A 1 303 ? -30.734 -21.774 21.002 1.00 72.19 303 ARG A N 1
ATOM 2348 C CA . ARG A 1 303 ? -30.768 -22.981 20.153 1.00 72.19 303 ARG A CA 1
ATOM 2349 C C . ARG A 1 303 ? -31.135 -24.252 20.915 1.00 72.19 303 ARG A C 1
ATOM 2351 O O . ARG A 1 303 ? -31.656 -25.169 20.302 1.00 72.19 303 ARG A O 1
ATOM 2358 N N . ARG A 1 304 ? -30.840 -2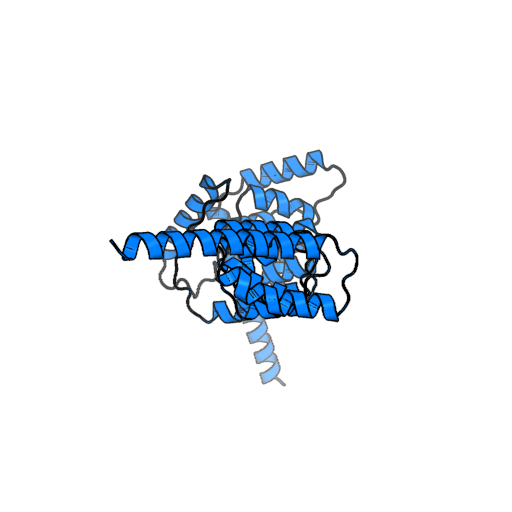4.334 22.216 1.00 70.38 304 ARG A N 1
ATOM 2359 C CA . ARG A 1 304 ? -31.196 -25.495 23.057 1.00 70.38 304 ARG A CA 1
ATOM 2360 C C . ARG A 1 304 ? -32.651 -25.466 23.536 1.00 70.38 304 ARG A C 1
ATOM 2362 O O . ARG A 1 304 ? -33.160 -26.493 23.966 1.00 70.38 304 ARG A O 1
ATOM 2369 N N . SER A 1 305 ? -33.290 -24.296 23.504 1.00 70.75 305 SER A N 1
ATOM 2370 C CA . SER A 1 305 ? -34.684 -24.081 23.910 1.00 70.75 305 SER A CA 1
ATOM 2371 C C . SER A 1 305 ? -35.693 -24.095 22.751 1.00 70.75 305 SER A C 1
ATOM 2373 O O . SER A 1 305 ? -36.877 -23.874 23.000 1.00 70.75 305 SER A O 1
ATOM 2375 N N . ALA A 1 306 ? -35.228 -24.282 21.513 1.00 61.28 306 ALA A N 1
ATOM 2376 C CA . ALA A 1 306 ? -36.030 -24.378 20.292 1.00 61.28 306 ALA A CA 1
ATOM 2377 C C . ALA A 1 306 ? -36.026 -25.823 19.782 1.00 61.28 306 ALA A C 1
ATOM 2379 O O . ALA A 1 306 ? -37.076 -26.253 19.258 1.00 61.28 306 ALA A O 1
#

Nearest PDB structures (foldseek):
  5a6c-assembly2_A  TM=1.486E-01  e=1.005E+00  Homo sapiens
  1h6p-assembly1_A  TM=2.447E-01  e=7.850E+00  Homo sapiens

Organism: NCBI:txid1122214

Sequence (306 aa):
MVDRYRELEGLKNTRNLDVVLMATVSGFGSLDNPSAAERRRFAELFGPVYEASSPEARRQAVAALSCHAHIPQDVCRYIGSREIAVAAPFLARSPAITDDTLIALIETTTEEHIRAIIHRTDLSQKVIQALIGARREEERQEPAGNFDIDTGTRDDSEALRRTLKAMAAGTGDADRLGVSTLTELQTALLVRFARRAERPFFTETFARALGGDRVLARRILEEPTGQRLAVALIALGMNHADTSYVLPRIAAIDRQDRETTEFAVEKLVGSLKPAACIQELLGWQTERERETRVAAEKQEAARRSA